Protein AF-A0A2A2ZA94-F1 (afdb_monomer)

Organism: Mycobacterium avium (NCBI:txid1764)

Foldseek 3Di:
DQLVVCLVVVVLVRSCVCCLVVLVLVSLLVSLVSCPLDDDDPLVQLVDLDFSSNLSSLSSCLSCLVNPDLVCLVVLLVSLVVQLVCPVVVVGPFDDPPGRTNNQSSLSSCLSCLLVDDPVSLVVVLVVCVVVLDDDQPDEDSSLVSLLSNLLNQLVRDDDPSVLSSVVSNLSSLLRCNDDNPPSSLVSCLVPCVSCVVSLVVSVVVVSPVSVVSVCVNPVVPQDPVNVVVVVVVVVDDD

Nearest PDB structures (foldseek):
  7zbw-assembly1_D  TM=4.411E-01  e=6.987E-01  Homo sapiens
  6xu2-assembly1_A  TM=4.346E-01  e=1.577E+00  Homo sapiens
  8cmk-assembly1_A  TM=4.228E-01  e=2.370E+00  Homo sapiens
  2x19-assembly1_B  TM=3.495E-01  e=1.441E+00  Homo sapiens
  6wge-assembly1_E  TM=3.317E-01  e=3.109E+00  Homo sapiens

Structure (mmC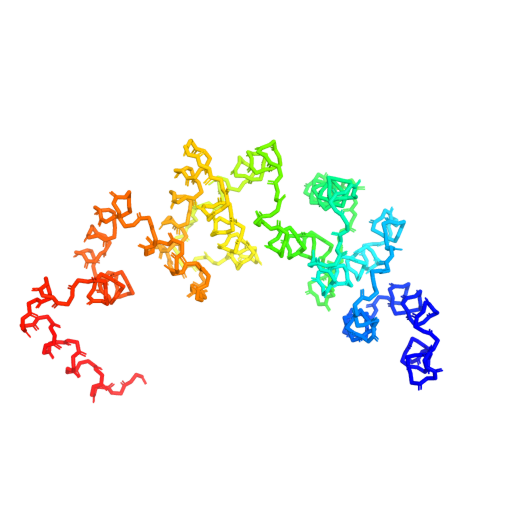IF, N/CA/C/O backbone):
data_AF-A0A2A2ZA94-F1
#
_entry.id   AF-A0A2A2ZA94-F1
#
loop_
_atom_site.group_PDB
_atom_site.id
_atom_site.type_symbol
_atom_site.label_atom_id
_atom_site.label_alt_id
_atom_site.label_comp_id
_atom_site.label_asym_id
_atom_site.label_entity_id
_atom_site.label_seq_id
_atom_site.pdbx_PDB_ins_code
_atom_site.Cartn_x
_atom_site.Cartn_y
_atom_site.Cartn_z
_atom_site.occupancy
_atom_site.B_iso_or_equiv
_atom_site.auth_seq_id
_atom_site.auth_comp_id
_atom_site.auth_asym_id
_atom_site.auth_atom_id
_atom_site.pdbx_PDB_model_num
ATOM 1 N N . MET A 1 1 ? -0.570 -2.181 -27.610 1.00 72.62 1 MET A N 1
ATOM 2 C CA . MET A 1 1 ? -0.198 -3.040 -28.768 1.00 72.62 1 MET A CA 1
ATOM 3 C C . MET A 1 1 ? 1.264 -3.477 -28.778 1.00 72.62 1 MET A C 1
ATOM 5 O O . MET A 1 1 ? 1.483 -4.671 -28.879 1.00 72.62 1 MET A O 1
ATOM 9 N N . LEU A 1 2 ? 2.276 -2.597 -28.706 1.00 88.12 2 LEU A N 1
ATOM 10 C CA . LEU A 1 2 ? 3.671 -3.073 -28.809 1.00 88.12 2 LEU A CA 1
ATOM 11 C C . LEU A 1 2 ? 4.166 -3.777 -27.529 1.00 88.12 2 LEU A C 1
ATOM 13 O O . LEU A 1 2 ? 4.798 -4.822 -27.629 1.00 88.12 2 LEU A O 1
ATOM 17 N N . GLY A 1 3 ? 3.805 -3.264 -26.345 1.00 88.56 3 GLY A N 1
ATOM 18 C CA . GLY A 1 3 ? 4.095 -3.928 -25.064 1.00 88.56 3 GLY A CA 1
ATOM 19 C C . GLY A 1 3 ? 3.499 -5.337 -24.984 1.00 88.56 3 GLY A C 1
ATOM 20 O O . GLY A 1 3 ? 4.212 -6.293 -24.704 1.00 88.56 3 GLY A O 1
ATOM 21 N N . GLU A 1 4 ? 2.225 -5.479 -25.354 1.00 93.56 4 GLU A N 1
ATOM 22 C CA . GLU A 1 4 ? 1.537 -6.774 -25.421 1.00 93.56 4 GLU A CA 1
ATOM 23 C C . GLU A 1 4 ? 2.224 -7.769 -26.367 1.00 93.56 4 GLU A C 1
ATOM 25 O O . GLU A 1 4 ? 2.424 -8.925 -26.000 1.00 93.56 4 GLU A O 1
ATOM 30 N N . MET A 1 5 ? 2.632 -7.329 -27.563 1.00 94.62 5 MET A N 1
ATOM 31 C CA . MET A 1 5 ? 3.345 -8.195 -28.509 1.00 94.62 5 MET A CA 1
ATOM 32 C C . MET A 1 5 ? 4.654 -8.709 -27.912 1.00 94.62 5 MET A C 1
ATOM 34 O O . MET A 1 5 ? 4.909 -9.909 -27.974 1.00 94.62 5 MET A O 1
ATOM 38 N N . TYR A 1 6 ? 5.440 -7.834 -27.277 1.00 95.81 6 TYR A N 1
ATOM 39 C CA . TYR A 1 6 ? 6.672 -8.247 -26.608 1.00 95.81 6 TYR A CA 1
ATOM 40 C C . TYR A 1 6 ? 6.417 -9.176 -25.420 1.00 95.81 6 TYR A C 1
ATOM 42 O O . TYR A 1 6 ? 7.188 -10.109 -25.218 1.00 95.81 6 TYR A O 1
ATOM 50 N N . ARG A 1 7 ? 5.318 -8.996 -24.674 1.00 95.56 7 ARG A N 1
ATOM 51 C CA . ARG A 1 7 ? 4.935 -9.928 -23.604 1.00 95.56 7 ARG A CA 1
ATOM 52 C C . ARG A 1 7 ? 4.595 -11.311 -24.160 1.00 95.56 7 ARG A C 1
ATOM 54 O O . ARG A 1 7 ? 5.011 -12.312 -23.593 1.00 95.56 7 ARG A O 1
ATOM 61 N N . ILE A 1 8 ? 3.856 -11.382 -25.271 1.00 94.81 8 ILE A N 1
ATOM 62 C CA . ILE A 1 8 ? 3.485 -12.654 -25.919 1.00 94.81 8 ILE A CA 1
ATOM 63 C C . ILE A 1 8 ? 4.718 -13.377 -26.481 1.00 94.81 8 ILE A C 1
ATOM 65 O O . ILE A 1 8 ? 4.749 -14.606 -26.490 1.00 94.81 8 ILE A O 1
ATOM 69 N N . THR A 1 9 ? 5.734 -12.637 -26.932 1.00 94.94 9 THR A N 1
ATOM 70 C CA . THR A 1 9 ? 7.005 -13.206 -27.409 1.00 94.94 9 THR A CA 1
ATOM 71 C C . THR A 1 9 ? 8.057 -13.384 -26.310 1.00 94.94 9 THR A C 1
ATOM 73 O O . THR A 1 9 ? 9.201 -13.670 -26.644 1.00 94.94 9 THR A O 1
ATOM 76 N N . ASP A 1 10 ? 7.689 -13.214 -25.035 1.00 93.06 10 ASP A N 1
ATOM 77 C CA . ASP A 1 10 ? 8.557 -13.366 -23.853 1.00 93.06 10 ASP A CA 1
ATOM 78 C C . ASP A 1 10 ? 9.753 -12.387 -23.777 1.00 93.06 10 ASP A C 1
ATOM 80 O O . ASP A 1 10 ? 10.728 -12.588 -23.060 1.00 93.06 10 ASP A O 1
ATOM 84 N N . GLU A 1 11 ? 9.662 -11.257 -24.478 1.00 96.56 11 GLU A N 1
ATOM 85 C CA . GLU A 1 11 ? 10.635 -10.158 -24.426 1.00 96.56 11 GLU A CA 1
ATOM 86 C C . GLU A 1 11 ? 10.231 -9.153 -23.333 1.00 96.56 11 GLU A C 1
ATOM 88 O O . GLU A 1 11 ? 9.949 -7.977 -23.588 1.00 96.56 11 GLU A O 1
ATOM 93 N N . LEU A 1 12 ? 10.147 -9.634 -22.089 1.00 97.12 12 LEU A N 1
ATOM 94 C CA . LEU A 1 12 ? 9.529 -8.911 -20.970 1.00 97.12 12 LEU A CA 1
ATOM 95 C C . LEU A 1 12 ? 10.145 -7.530 -20.662 1.00 97.12 12 LEU A C 1
ATOM 97 O O . LEU A 1 12 ? 9.379 -6.597 -20.412 1.00 97.12 12 LEU A O 1
ATOM 101 N N . PRO A 1 13 ? 11.478 -7.313 -20.729 1.00 97.12 13 PRO A N 1
ATOM 102 C CA . PRO A 1 13 ? 12.049 -5.976 -20.539 1.00 97.12 13 PRO A CA 1
ATOM 103 C C . PRO A 1 13 ? 11.587 -4.963 -21.595 1.00 97.12 13 PRO A C 1
ATOM 105 O O . PRO A 1 13 ? 11.317 -3.805 -21.274 1.00 97.12 13 PRO A O 1
ATOM 108 N N . LEU A 1 14 ? 11.449 -5.390 -22.856 1.00 96.81 14 LEU A N 1
ATOM 109 C CA . LEU A 1 14 ? 10.894 -4.537 -23.909 1.00 96.81 14 LEU A CA 1
ATOM 110 C C . LEU A 1 14 ? 9.395 -4.329 -23.699 1.00 96.81 14 LEU A C 1
ATOM 112 O O . LEU A 1 14 ? 8.905 -3.211 -23.870 1.00 96.81 14 LEU A O 1
ATOM 116 N N . ALA A 1 15 ? 8.676 -5.371 -23.279 1.00 97.56 15 ALA A N 1
ATOM 117 C CA . ALA A 1 15 ? 7.265 -5.266 -22.940 1.00 97.56 15 ALA A CA 1
ATOM 118 C C . ALA A 1 15 ? 7.028 -4.200 -21.861 1.00 97.56 15 ALA A C 1
ATOM 120 O O . ALA A 1 15 ? 6.178 -3.334 -22.057 1.00 97.56 15 ALA A O 1
ATOM 121 N N . ALA A 1 16 ? 7.833 -4.210 -20.790 1.00 97.50 16 ALA A N 1
ATOM 122 C CA . ALA A 1 16 ? 7.773 -3.243 -19.696 1.00 97.50 16 ALA A CA 1
ATOM 123 C C . ALA A 1 16 ? 8.099 -1.827 -20.179 1.00 97.50 16 ALA A C 1
ATOM 125 O O . ALA A 1 16 ? 7.356 -0.888 -19.902 1.00 97.50 16 ALA A O 1
ATOM 126 N N . TYR A 1 17 ? 9.171 -1.670 -20.961 1.00 97.12 17 TYR A N 1
ATOM 127 C CA . TYR A 1 17 ? 9.551 -0.376 -21.526 1.00 97.12 17 TYR A CA 1
ATOM 128 C C . TYR A 1 17 ? 8.410 0.257 -22.339 1.00 97.12 17 TYR A C 1
ATOM 130 O O . TYR A 1 17 ? 8.075 1.427 -22.141 1.00 97.12 17 TYR A O 1
ATOM 138 N N . TYR A 1 18 ? 7.782 -0.514 -23.232 1.00 97.00 18 TYR A N 1
ATOM 139 C CA . TYR A 1 18 ? 6.734 0.006 -24.110 1.00 97.00 18 TYR A CA 1
ATOM 140 C C . TYR A 1 18 ? 5.370 0.157 -23.430 1.00 97.00 18 TYR A C 1
ATOM 142 O O . TYR A 1 18 ? 4.641 1.080 -23.793 1.00 97.00 18 TYR A O 1
ATOM 150 N N . SER A 1 19 ? 5.006 -0.700 -22.470 1.00 96.44 19 SER A N 1
ATOM 151 C CA . SER A 1 19 ? 3.755 -0.537 -21.715 1.00 96.44 19 SER A CA 1
ATOM 152 C C . SER A 1 19 ? 3.825 0.677 -20.786 1.00 96.44 19 SER A C 1
ATOM 154 O O . SER A 1 19 ? 2.950 1.541 -20.847 1.00 96.44 19 SER A O 1
ATOM 156 N N . ILE A 1 20 ? 4.918 0.824 -20.030 1.00 96.81 20 ILE A N 1
ATOM 157 C CA . ILE A 1 20 ? 5.138 1.966 -19.131 1.00 96.81 20 ILE A CA 1
ATOM 158 C C . ILE A 1 20 ? 5.278 3.268 -19.928 1.00 96.81 20 ILE A C 1
ATOM 160 O O . ILE A 1 20 ? 4.588 4.248 -19.647 1.00 96.81 20 ILE A O 1
ATOM 164 N N . GLY A 1 21 ? 6.133 3.288 -20.956 1.00 94.50 21 GLY A N 1
ATOM 165 C CA . GLY A 1 21 ? 6.335 4.475 -21.790 1.00 94.50 21 GLY A CA 1
ATOM 166 C C . GLY A 1 21 ? 5.072 4.898 -22.549 1.00 94.50 21 GLY A C 1
ATOM 167 O O . GLY A 1 21 ? 4.838 6.092 -22.749 1.00 94.50 21 GLY A O 1
ATOM 168 N N . GLY A 1 22 ? 4.241 3.926 -22.934 1.00 91.81 22 GLY A N 1
ATOM 169 C CA . GLY A 1 22 ? 2.962 4.144 -23.606 1.00 91.81 22 GLY A CA 1
ATOM 170 C C . GLY A 1 22 ? 1.816 4.579 -22.689 1.00 91.81 22 GLY A C 1
ATOM 171 O O . GLY A 1 22 ? 0.773 4.970 -23.206 1.00 91.81 22 GLY A O 1
ATOM 172 N N . GLY A 1 23 ? 1.988 4.535 -21.363 1.00 91.38 23 GLY A N 1
ATOM 173 C CA . GLY A 1 23 ? 0.914 4.841 -20.414 1.00 91.38 23 GLY A CA 1
ATOM 174 C C . GLY A 1 23 ? -0.153 3.742 -20.295 1.00 91.38 23 GLY A C 1
ATOM 175 O O . GLY A 1 23 ? -1.267 4.018 -19.852 1.00 91.38 23 GLY A O 1
ATOM 176 N N . ASP A 1 24 ? 0.162 2.515 -20.719 1.00 93.69 24 ASP A N 1
ATOM 177 C CA . ASP A 1 24 ? -0.742 1.362 -20.698 1.00 93.69 24 ASP A CA 1
ATOM 178 C C . ASP A 1 24 ? -0.589 0.608 -19.369 1.00 93.69 24 ASP A C 1
ATOM 180 O O . ASP A 1 24 ? 0.144 -0.379 -19.274 1.00 93.69 24 ASP A O 1
ATOM 184 N N . TYR A 1 25 ? -1.222 1.128 -18.311 1.00 92.94 25 TYR A N 1
ATOM 185 C CA . TYR A 1 25 ? -1.053 0.604 -16.949 1.00 92.94 25 TYR A CA 1
ATOM 186 C C . TYR A 1 25 ? -1.580 -0.828 -16.789 1.00 92.94 25 TYR A C 1
ATOM 188 O O . TYR A 1 25 ? -0.990 -1.619 -16.057 1.00 92.94 25 TYR A O 1
ATOM 196 N N . GLU A 1 26 ? -2.659 -1.188 -17.492 1.00 94.75 26 GLU A N 1
ATOM 197 C CA . GLU A 1 26 ? -3.212 -2.543 -17.445 1.00 94.75 26 GLU A CA 1
ATOM 198 C C . GLU A 1 26 ? -2.227 -3.553 -18.029 1.00 94.75 26 GLU A C 1
ATOM 200 O O . GLU A 1 26 ? -2.013 -4.625 -17.457 1.00 94.75 26 GLU A O 1
ATOM 205 N N . GLU A 1 27 ? -1.600 -3.215 -19.158 1.00 96.00 27 GLU A N 1
ATOM 206 C CA . GLU A 1 27 ? -0.556 -4.057 -19.728 1.00 96.00 27 GLU A CA 1
ATOM 207 C C . GLU A 1 27 ? 0.718 -4.027 -18.878 1.00 96.00 27 GLU A C 1
ATOM 209 O O . GLU A 1 27 ? 1.344 -5.068 -18.702 1.00 96.00 27 GLU A O 1
ATOM 214 N N . ALA A 1 28 ? 1.085 -2.886 -18.286 1.00 96.88 28 ALA A N 1
ATOM 215 C CA . ALA A 1 28 ? 2.230 -2.794 -17.380 1.00 96.88 28 ALA A CA 1
ATOM 216 C C . ALA A 1 28 ? 2.090 -3.751 -16.184 1.00 96.88 28 ALA A C 1
ATOM 218 O O . ALA A 1 28 ? 3.027 -4.499 -15.909 1.00 96.88 28 ALA A O 1
ATOM 219 N N . ARG A 1 29 ? 0.910 -3.817 -15.548 1.00 97.38 29 ARG A N 1
ATOM 220 C CA . ARG A 1 29 ? 0.620 -4.781 -14.471 1.00 97.38 29 ARG A CA 1
ATOM 221 C C . ARG A 1 29 ? 0.748 -6.234 -14.950 1.00 97.38 29 ARG A C 1
ATOM 223 O O . ARG A 1 29 ? 1.408 -7.048 -14.312 1.00 97.38 29 ARG A O 1
ATOM 230 N N . LYS A 1 30 ? 0.195 -6.571 -16.124 1.00 97.62 30 LYS A N 1
ATOM 231 C CA . LYS A 1 30 ? 0.321 -7.928 -16.700 1.00 97.62 30 LYS A CA 1
ATOM 232 C C . LYS A 1 30 ? 1.771 -8.305 -16.996 1.00 97.62 30 LYS A C 1
ATOM 234 O O . LYS A 1 30 ? 2.151 -9.456 -16.794 1.00 97.62 30 LYS A O 1
ATOM 239 N N . VAL A 1 31 ? 2.571 -7.363 -17.497 1.00 97.75 31 VAL A N 1
ATOM 240 C CA . VAL A 1 31 ? 4.002 -7.586 -17.736 1.00 97.75 31 VAL A CA 1
ATOM 241 C C . VAL A 1 31 ? 4.735 -7.787 -16.412 1.00 97.75 31 VAL A C 1
ATOM 243 O O . VAL A 1 31 ? 5.529 -8.715 -16.319 1.00 97.75 31 VAL A O 1
ATOM 246 N N . ALA A 1 32 ? 4.448 -6.975 -15.391 1.00 97.69 32 ALA A N 1
ATOM 247 C CA . ALA A 1 32 ? 5.050 -7.098 -14.066 1.00 97.69 32 ALA A CA 1
ATOM 248 C C . ALA A 1 32 ? 4.849 -8.497 -13.466 1.00 97.69 32 ALA A C 1
ATOM 250 O O . ALA A 1 32 ? 5.817 -9.110 -13.021 1.00 97.69 32 ALA A O 1
ATOM 251 N N . VAL A 1 33 ? 3.626 -9.033 -13.557 1.00 97.62 33 VAL A N 1
ATOM 252 C CA . VAL A 1 33 ? 3.296 -10.409 -13.146 1.00 97.62 33 VAL A CA 1
ATOM 253 C C . VAL A 1 33 ? 4.014 -11.452 -14.012 1.00 97.62 33 VAL A C 1
ATOM 255 O O . VAL A 1 33 ? 4.455 -12.483 -13.507 1.00 97.62 33 VAL A O 1
ATOM 258 N N . ALA A 1 34 ? 4.159 -11.207 -15.319 1.00 97.44 34 ALA A N 1
ATOM 259 C CA . ALA A 1 34 ? 4.803 -12.146 -16.241 1.00 97.44 34 ALA A CA 1
ATOM 260 C C . ALA A 1 34 ? 6.299 -12.367 -15.952 1.00 97.44 34 ALA A C 1
ATOM 262 O O . ALA A 1 34 ? 6.829 -13.412 -16.317 1.00 97.44 34 ALA A O 1
ATOM 263 N N . PHE A 1 35 ? 6.966 -11.436 -15.262 1.00 97.12 35 PHE A N 1
ATOM 264 C CA . PHE A 1 35 ? 8.341 -11.634 -14.790 1.00 97.12 35 PHE A CA 1
ATOM 265 C C . PHE A 1 35 ? 8.478 -12.733 -13.719 1.00 97.12 35 PHE A C 1
ATOM 267 O O . PHE A 1 35 ? 9.597 -13.181 -13.459 1.00 97.12 35 PHE A O 1
ATOM 274 N N . GLY A 1 36 ? 7.377 -13.191 -13.110 1.00 95.44 36 GLY A N 1
ATOM 275 C CA . GLY A 1 36 ? 7.409 -14.197 -12.049 1.00 95.44 36 GLY A CA 1
ATOM 276 C C . GLY A 1 36 ? 8.244 -13.713 -10.864 1.00 95.44 36 GLY A C 1
ATOM 277 O O . GLY A 1 36 ? 8.068 -12.590 -10.415 1.00 95.44 36 GLY A O 1
ATOM 278 N N . ASP A 1 37 ? 9.197 -14.526 -10.404 1.00 95.81 37 ASP A N 1
ATOM 279 C CA . ASP A 1 37 ? 10.050 -14.218 -9.243 1.00 95.81 37 ASP A CA 1
ATOM 280 C C . ASP A 1 37 ? 11.225 -13.263 -9.559 1.00 95.81 37 ASP A C 1
ATOM 282 O O . ASP A 1 37 ? 12.128 -13.071 -8.739 1.00 95.81 37 ASP A O 1
ATOM 286 N N . VAL A 1 38 ? 11.272 -12.692 -10.767 1.00 96.50 38 VAL A N 1
ATOM 287 C CA . VAL A 1 38 ? 12.356 -11.803 -11.201 1.00 96.50 38 VAL A CA 1
ATOM 288 C C . VAL A 1 38 ? 11.952 -10.345 -11.009 1.00 96.50 38 VAL A C 1
ATOM 290 O O . VAL A 1 38 ? 11.138 -9.798 -11.749 1.00 96.50 38 VAL A O 1
ATOM 293 N N . TYR A 1 39 ? 12.600 -9.676 -10.059 1.00 97.38 39 TYR A N 1
ATOM 294 C CA . TYR A 1 39 ? 12.460 -8.231 -9.900 1.00 97.38 39 TYR A CA 1
ATOM 295 C C . TYR A 1 39 ? 13.010 -7.473 -11.119 1.00 97.38 39 TYR A C 1
ATOM 297 O O . TYR A 1 39 ? 14.163 -7.669 -11.523 1.00 97.38 39 TYR A O 1
ATOM 305 N N . HIS A 1 40 ? 12.206 -6.561 -11.665 1.00 97.88 40 HIS A N 1
ATOM 306 C CA . HIS A 1 40 ? 12.589 -5.660 -12.743 1.00 97.88 40 HIS A CA 1
ATOM 307 C C . HIS A 1 40 ? 12.573 -4.202 -12.267 1.00 97.88 40 HIS A C 1
ATOM 309 O O . HIS A 1 40 ? 11.552 -3.660 -11.851 1.00 97.88 40 HIS A O 1
ATOM 315 N N . ASP A 1 41 ? 13.732 -3.549 -12.339 1.00 97.81 41 ASP A N 1
ATOM 316 C CA . ASP A 1 41 ? 13.924 -2.195 -11.827 1.00 97.81 41 ASP A CA 1
ATOM 317 C C . ASP A 1 41 ? 13.364 -1.127 -12.778 1.00 97.81 41 ASP A C 1
ATOM 319 O O . ASP A 1 41 ? 13.902 -0.899 -13.862 1.00 97.81 41 ASP A O 1
ATOM 323 N N . VAL A 1 42 ? 12.319 -0.424 -12.333 1.00 98.00 42 VAL A N 1
ATOM 324 C CA . VAL A 1 42 ? 11.665 0.664 -13.082 1.00 98.00 42 VAL A CA 1
ATOM 325 C C . VAL A 1 42 ? 11.841 2.044 -12.430 1.00 98.00 42 VAL A C 1
ATOM 327 O O . VAL A 1 42 ? 11.131 2.989 -12.782 1.00 98.00 42 VAL A O 1
ATOM 330 N N . LYS A 1 43 ? 12.804 2.206 -11.506 1.00 98.19 43 LYS A N 1
ATOM 331 C CA . LYS A 1 43 ? 13.026 3.471 -10.769 1.00 98.19 43 LYS A CA 1
ATOM 332 C C . LYS A 1 43 ? 13.251 4.681 -11.677 1.00 98.19 43 LYS A C 1
ATOM 334 O O . LYS A 1 43 ? 12.777 5.772 -11.372 1.00 98.19 43 LYS A O 1
ATOM 339 N N . GLU A 1 44 ? 13.948 4.513 -12.799 1.00 97.75 44 GLU A N 1
ATOM 340 C CA . GLU A 1 44 ? 14.161 5.616 -13.748 1.00 97.75 44 GLU A CA 1
ATOM 341 C C . GLU A 1 44 ? 12.853 6.070 -14.415 1.00 97.75 44 GLU A C 1
ATOM 343 O O . GLU A 1 44 ? 12.657 7.261 -14.651 1.00 97.75 44 GLU A O 1
ATOM 348 N N . SER A 1 45 ? 11.909 5.154 -14.637 1.00 97.56 45 SER A N 1
ATOM 349 C CA . SER A 1 45 ? 10.585 5.477 -15.178 1.00 97.56 45 SER A CA 1
ATOM 350 C C . SER A 1 45 ? 9.708 6.218 -14.162 1.00 97.56 45 SER A C 1
ATOM 352 O O . SER A 1 45 ? 8.963 7.119 -14.550 1.00 97.56 45 SER A O 1
ATOM 354 N N . MET A 1 46 ? 9.842 5.918 -12.862 1.00 97.88 46 MET A N 1
ATOM 355 C CA . MET A 1 46 ? 9.153 6.648 -11.779 1.00 97.88 46 MET A CA 1
ATOM 356 C C . MET A 1 46 ? 9.549 8.136 -11.744 1.00 97.88 46 MET A C 1
ATOM 358 O O . MET A 1 46 ? 8.719 9.005 -11.473 1.00 97.88 46 MET A O 1
ATOM 362 N N . LYS A 1 47 ? 10.807 8.441 -12.089 1.00 96.62 47 LYS A N 1
ATOM 363 C CA . LYS A 1 47 ? 11.358 9.807 -12.165 1.00 96.62 47 LYS A CA 1
ATOM 364 C C . LYS A 1 47 ? 10.978 10.568 -13.436 1.00 96.62 47 LYS A C 1
ATOM 366 O O . LYS A 1 47 ? 11.314 11.746 -13.550 1.00 96.62 47 LYS A O 1
ATOM 371 N N . SER A 1 48 ? 10.348 9.912 -14.415 1.00 95.00 48 SER A N 1
ATOM 372 C CA . SER A 1 48 ? 9.946 10.554 -15.674 1.00 95.00 48 SER A CA 1
ATOM 373 C C . SER A 1 48 ? 9.175 11.840 -15.381 1.00 95.00 48 SER A C 1
ATOM 375 O O . SER A 1 48 ? 8.394 11.824 -14.452 1.00 95.00 48 SER A O 1
ATOM 377 N N . PRO A 1 49 ? 9.300 12.940 -16.136 1.00 92.56 49 PRO A N 1
ATOM 378 C CA . PRO A 1 49 ? 8.450 14.117 -15.925 1.00 92.56 49 PRO A CA 1
ATOM 379 C C . PRO A 1 49 ? 6.996 13.884 -16.378 1.00 92.56 49 PRO A C 1
ATOM 381 O O . PRO A 1 49 ? 6.086 14.607 -15.978 1.00 92.56 49 PRO A O 1
ATOM 384 N N . LEU A 1 50 ? 6.754 12.866 -17.207 1.00 92.88 50 LEU A N 1
ATOM 385 C CA . LEU A 1 50 ? 5.446 12.560 -17.786 1.00 92.88 50 LEU A CA 1
ATOM 386 C C . LEU A 1 50 ? 4.617 11.757 -16.781 1.00 92.88 50 LEU A C 1
ATOM 388 O O . LEU A 1 50 ? 4.995 10.638 -16.435 1.00 92.88 50 LEU A O 1
ATOM 392 N N . SER A 1 51 ? 3.525 12.323 -16.259 1.00 93.25 51 SER A N 1
ATOM 393 C CA . SER A 1 51 ? 2.716 11.718 -15.182 1.00 93.25 51 SER A CA 1
ATOM 394 C C . SER A 1 51 ? 2.256 10.300 -15.484 1.00 93.25 51 SER A C 1
ATOM 396 O O . SER A 1 51 ? 2.416 9.432 -14.636 1.00 93.25 51 SER A O 1
ATOM 398 N N . TRP A 1 52 ? 1.782 10.030 -16.701 1.00 93.06 52 TRP A N 1
ATOM 399 C CA . TRP A 1 52 ? 1.338 8.688 -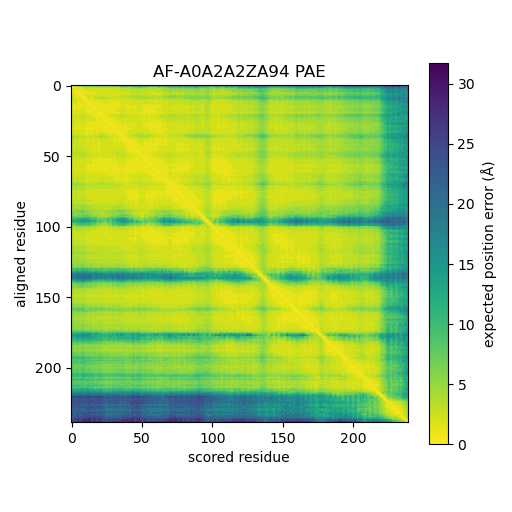17.091 1.00 93.06 52 TRP A CA 1
ATOM 400 C C . TRP A 1 52 ? 2.467 7.652 -17.065 1.00 93.06 52 TRP A C 1
ATOM 402 O O . TRP A 1 52 ? 2.218 6.503 -16.711 1.00 93.06 52 TRP A O 1
ATOM 412 N N . VAL A 1 53 ? 3.704 8.049 -17.393 1.00 95.81 53 VAL A N 1
ATOM 413 C CA . VAL A 1 53 ? 4.867 7.149 -17.356 1.00 95.81 53 VAL A CA 1
ATOM 414 C C . VAL A 1 53 ? 5.204 6.786 -15.915 1.00 95.81 53 VAL A C 1
ATOM 416 O O . VAL A 1 53 ? 5.381 5.608 -15.620 1.00 95.81 53 VAL A O 1
ATOM 419 N N . ALA A 1 54 ? 5.256 7.763 -15.002 1.00 97.06 54 ALA A N 1
ATOM 420 C CA . ALA A 1 54 ? 5.517 7.437 -13.599 1.00 97.06 54 ALA A CA 1
ATOM 421 C C . ALA A 1 54 ? 4.354 6.692 -12.954 1.00 97.06 54 ALA A C 1
ATOM 423 O O . ALA A 1 54 ? 4.608 5.747 -12.220 1.00 97.06 54 ALA A O 1
ATOM 424 N N . ALA A 1 55 ? 3.106 7.063 -13.259 1.00 96.62 55 ALA A N 1
ATOM 425 C CA . ALA A 1 55 ? 1.938 6.332 -12.787 1.00 96.62 55 ALA A CA 1
ATOM 426 C C . ALA A 1 55 ? 2.046 4.855 -13.193 1.00 96.62 55 ALA A C 1
ATOM 428 O O . ALA A 1 55 ? 2.088 3.997 -12.324 1.00 96.62 55 ALA A O 1
ATOM 429 N N . CYS A 1 56 ? 2.261 4.553 -14.479 1.00 96.75 56 CYS A N 1
ATOM 430 C CA . CYS A 1 56 ? 2.443 3.171 -14.939 1.00 96.75 56 CYS A CA 1
ATOM 431 C C . CYS A 1 56 ? 3.666 2.474 -14.328 1.00 96.75 56 CYS A C 1
ATOM 433 O O . CYS A 1 56 ? 3.633 1.266 -14.120 1.00 96.75 56 CYS A O 1
ATOM 435 N N . ALA A 1 57 ? 4.745 3.205 -14.035 1.00 98.19 57 ALA A N 1
ATOM 436 C CA . ALA A 1 57 ? 5.904 2.643 -13.347 1.00 98.19 57 ALA A CA 1
ATOM 437 C C . ALA A 1 57 ? 5.590 2.274 -11.886 1.00 98.19 57 ALA A C 1
ATOM 439 O O . ALA A 1 57 ? 6.050 1.236 -11.415 1.00 98.19 57 ALA A O 1
ATOM 440 N N . PHE A 1 58 ? 4.796 3.082 -11.178 1.00 98.38 58 PHE A N 1
ATOM 441 C CA . PHE A 1 58 ? 4.317 2.749 -9.836 1.00 98.38 58 PHE A CA 1
ATOM 442 C C . PHE A 1 58 ? 3.351 1.563 -9.861 1.00 98.38 58 PHE A C 1
ATOM 444 O O . PHE A 1 58 ? 3.480 0.668 -9.033 1.00 98.38 58 PHE A O 1
ATOM 451 N N . GLU A 1 59 ? 2.457 1.500 -10.848 1.00 97.62 59 GLU A N 1
ATOM 452 C CA . GLU A 1 59 ? 1.566 0.354 -11.072 1.00 97.62 59 GLU A CA 1
ATOM 453 C C . GLU A 1 59 ? 2.347 -0.940 -11.312 1.00 97.62 59 GLU A C 1
ATOM 455 O O . GLU A 1 59 ? 2.108 -1.955 -10.663 1.00 97.62 59 GLU A O 1
ATOM 460 N N . PHE A 1 60 ? 3.347 -0.884 -12.194 1.00 98.44 60 PHE A N 1
ATOM 461 C CA . PHE A 1 60 ? 4.250 -2.001 -12.452 1.00 98.44 60 PHE A CA 1
ATOM 462 C C . PHE A 1 60 ? 4.966 -2.449 -11.171 1.00 98.44 60 PHE A C 1
ATOM 464 O O . PHE A 1 60 ? 5.014 -3.636 -10.860 1.00 98.44 60 PHE A O 1
ATOM 471 N N . ALA A 1 61 ? 5.522 -1.501 -10.413 1.00 98.44 61 ALA A N 1
ATOM 472 C CA . ALA A 1 61 ? 6.250 -1.805 -9.187 1.00 98.44 61 ALA A CA 1
ATOM 473 C C . ALA A 1 61 ? 5.343 -2.326 -8.063 1.00 98.44 61 ALA A C 1
ATOM 475 O O . ALA A 1 61 ? 5.814 -3.084 -7.222 1.00 98.44 61 ALA A O 1
ATOM 476 N N . THR A 1 62 ? 4.061 -1.948 -8.052 1.00 98.31 62 THR A N 1
ATOM 477 C CA . THR A 1 62 ? 3.074 -2.425 -7.071 1.00 98.31 62 THR A CA 1
ATOM 478 C C . THR A 1 62 ? 2.861 -3.929 -7.210 1.00 98.31 62 THR A C 1
ATOM 480 O O . THR A 1 62 ? 2.878 -4.644 -6.211 1.00 98.31 62 THR A O 1
ATOM 483 N N . GLU A 1 63 ? 2.773 -4.430 -8.443 1.00 98.06 63 GLU A N 1
ATOM 484 C CA . GLU A 1 63 ? 2.679 -5.871 -8.727 1.00 98.06 63 GLU A CA 1
ATOM 485 C C . GLU A 1 63 ? 3.970 -6.641 -8.392 1.00 98.06 63 GLU A C 1
ATOM 487 O O . GLU A 1 63 ? 3.935 -7.857 -8.251 1.00 98.06 63 GLU A O 1
ATOM 492 N N . GLN A 1 64 ? 5.107 -5.950 -8.244 1.00 97.81 64 GLN A N 1
ATOM 493 C CA . GLN A 1 64 ? 6.389 -6.535 -7.820 1.00 97.81 64 GLN A CA 1
ATOM 494 C C . GLN A 1 64 ? 6.799 -6.116 -6.401 1.00 97.81 64 GLN A C 1
ATOM 496 O O . GLN A 1 64 ? 7.976 -6.206 -6.038 1.00 97.81 64 GLN A O 1
ATOM 501 N N . ALA A 1 65 ? 5.862 -5.614 -5.591 1.00 97.62 65 ALA A N 1
ATOM 502 C CA . ALA A 1 65 ? 6.183 -4.984 -4.313 1.00 97.62 65 ALA A CA 1
ATOM 503 C C . ALA A 1 65 ? 6.873 -5.934 -3.319 1.00 97.62 65 ALA A C 1
ATOM 505 O O . ALA A 1 65 ? 7.706 -5.509 -2.517 1.00 97.62 65 ALA A O 1
ATOM 506 N N . ASP A 1 66 ? 6.555 -7.224 -3.366 1.00 96.81 66 ASP A N 1
ATOM 507 C CA . ASP A 1 66 ? 7.190 -8.276 -2.573 1.00 96.81 66 ASP A CA 1
ATOM 508 C C . ASP A 1 66 ? 8.590 -8.656 -3.085 1.00 96.81 66 ASP A C 1
ATOM 510 O O . ASP A 1 66 ? 9.447 -9.033 -2.285 1.00 96.81 66 ASP A O 1
ATOM 514 N N . LEU A 1 67 ? 8.853 -8.476 -4.380 1.00 97.81 67 LEU A N 1
ATOM 515 C CA . LEU A 1 67 ? 10.134 -8.771 -5.030 1.00 97.81 67 LEU A CA 1
ATOM 516 C C . LEU A 1 67 ? 11.160 -7.633 -4.932 1.00 97.81 67 LEU A C 1
ATOM 518 O O . LEU A 1 67 ? 12.349 -7.867 -5.165 1.00 97.81 67 LEU A O 1
ATOM 522 N N . ILE A 1 68 ? 10.742 -6.408 -4.583 1.00 97.81 68 ILE A N 1
ATOM 523 C CA . ILE A 1 68 ? 11.666 -5.274 -4.399 1.00 97.81 68 ILE A CA 1
ATOM 524 C C . ILE A 1 68 ? 12.739 -5.658 -3.367 1.00 97.81 68 ILE A C 1
ATOM 526 O O . ILE A 1 68 ? 12.380 -5.997 -2.240 1.00 97.81 68 ILE A O 1
ATOM 530 N N . PRO A 1 69 ? 14.047 -5.581 -3.677 1.00 97.25 69 PRO A N 1
ATOM 531 C CA . PRO A 1 69 ? 15.099 -5.895 -2.711 1.00 97.25 69 PRO A CA 1
ATOM 532 C C . PRO A 1 69 ? 15.134 -4.894 -1.550 1.00 97.25 69 PRO A C 1
ATOM 534 O O . PRO A 1 69 ? 15.016 -3.691 -1.776 1.00 97.25 69 PRO A O 1
ATOM 537 N N . ASP A 1 70 ? 15.405 -5.357 -0.324 1.00 94.31 70 ASP A N 1
ATOM 538 C CA . ASP A 1 70 ? 15.458 -4.486 0.868 1.00 94.31 70 ASP A CA 1
ATOM 539 C C . ASP A 1 70 ? 16.436 -3.310 0.702 1.00 94.31 70 ASP A C 1
ATOM 541 O O . ASP A 1 70 ? 16.124 -2.183 1.068 1.00 94.31 70 ASP A O 1
ATOM 545 N N . GLY A 1 71 ? 17.588 -3.533 0.056 1.00 95.81 71 GLY A N 1
ATOM 546 C CA . GLY A 1 71 ? 18.572 -2.476 -0.219 1.00 95.81 71 GLY A CA 1
ATOM 547 C C . GLY A 1 71 ? 18.117 -1.408 -1.226 1.00 95.81 71 GLY A C 1
ATOM 548 O O . GLY A 1 71 ? 18.823 -0.423 -1.421 1.00 95.81 71 GLY A O 1
ATOM 549 N N . GLN A 1 72 ? 16.973 -1.601 -1.889 1.00 96.50 72 GLN A N 1
ATOM 550 C CA . GLN A 1 72 ? 16.358 -0.625 -2.794 1.00 96.50 72 GLN A CA 1
ATOM 551 C C . GLN A 1 72 ? 15.045 -0.053 -2.252 1.00 96.50 72 GLN A C 1
ATOM 553 O O . GLN A 1 72 ? 14.529 0.901 -2.834 1.00 96.50 72 GLN A O 1
ATOM 558 N N . LEU A 1 73 ? 14.511 -0.622 -1.169 1.00 96.62 73 LEU A N 1
ATOM 559 C CA . LEU A 1 73 ? 13.189 -0.298 -0.651 1.00 96.62 73 LEU A CA 1
ATOM 560 C C . LEU A 1 73 ? 13.059 1.189 -0.315 1.00 96.62 73 LEU A C 1
ATOM 562 O O . LEU A 1 73 ? 12.134 1.837 -0.797 1.00 96.62 73 LEU A O 1
ATOM 566 N N . ASP A 1 74 ? 14.023 1.734 0.430 1.00 97.12 74 ASP A N 1
ATOM 567 C CA . ASP A 1 74 ? 14.019 3.143 0.839 1.00 97.12 74 ASP A CA 1
ATOM 568 C C . ASP A 1 74 ? 13.956 4.081 -0.368 1.00 97.12 74 ASP A C 1
ATOM 570 O O . ASP A 1 74 ? 13.149 5.002 -0.399 1.00 97.12 74 ASP A O 1
ATOM 574 N N . VAL A 1 75 ? 14.735 3.787 -1.413 1.00 98.06 75 VAL A N 1
ATOM 575 C CA . VAL A 1 75 ? 14.763 4.595 -2.639 1.00 98.06 75 VAL A CA 1
ATOM 576 C C . VAL A 1 75 ? 13.418 4.547 -3.364 1.00 98.06 75 VAL A C 1
ATOM 578 O O . VAL A 1 75 ? 12.967 5.560 -3.889 1.00 98.06 75 VAL A O 1
ATOM 581 N N . VAL A 1 76 ? 12.773 3.380 -3.421 1.00 98.31 76 VAL A N 1
ATOM 582 C CA . VAL A 1 76 ? 11.459 3.240 -4.065 1.00 98.31 76 VAL A CA 1
ATOM 583 C C . VAL A 1 76 ? 10.384 3.999 -3.283 1.00 98.31 76 VAL A C 1
ATOM 585 O O . VAL A 1 76 ? 9.575 4.705 -3.885 1.00 98.31 76 VAL A O 1
ATOM 588 N N . VAL A 1 77 ? 10.397 3.899 -1.952 1.00 98.12 77 VAL A N 1
ATOM 589 C CA . VAL A 1 77 ? 9.459 4.621 -1.081 1.00 98.12 77 VAL A CA 1
ATOM 590 C C . VAL A 1 77 ? 9.673 6.131 -1.184 1.00 98.12 77 VAL A C 1
ATOM 592 O O . VAL A 1 77 ? 8.697 6.866 -1.325 1.00 98.12 77 VAL A O 1
ATOM 595 N N . ASP A 1 78 ? 10.924 6.596 -1.191 1.00 98.25 78 ASP A N 1
ATOM 596 C CA . ASP A 1 78 ? 11.257 8.012 -1.368 1.00 98.25 78 ASP A CA 1
ATOM 597 C C . ASP A 1 78 ? 10.744 8.544 -2.712 1.00 98.25 78 ASP A C 1
ATOM 599 O O . ASP A 1 78 ? 10.144 9.614 -2.758 1.00 98.25 78 ASP A O 1
ATOM 603 N N . LEU A 1 79 ? 10.899 7.780 -3.801 1.00 98.31 79 LEU A N 1
ATOM 604 C CA . LEU A 1 79 ? 10.367 8.158 -5.116 1.00 98.31 79 LEU A CA 1
ATOM 605 C C . LEU A 1 79 ? 8.837 8.272 -5.115 1.00 98.31 79 LEU A C 1
ATOM 607 O O . LEU A 1 79 ? 8.297 9.209 -5.706 1.00 98.31 79 LEU A O 1
ATOM 611 N N . ALA A 1 80 ? 8.139 7.348 -4.452 1.00 98.00 80 ALA A N 1
ATOM 612 C CA . ALA A 1 80 ? 6.686 7.403 -4.328 1.00 98.00 80 ALA A CA 1
ATOM 613 C C . ALA A 1 80 ? 6.238 8.612 -3.485 1.00 98.00 80 ALA A C 1
ATOM 615 O O . ALA A 1 80 ? 5.328 9.338 -3.882 1.00 98.00 80 ALA A O 1
ATOM 616 N N . LEU A 1 81 ? 6.912 8.883 -2.362 1.00 97.00 81 LEU A N 1
ATOM 617 C CA . LEU A 1 81 ? 6.646 10.051 -1.518 1.00 97.00 81 LEU A CA 1
ATOM 618 C C . LEU A 1 81 ? 6.904 11.370 -2.255 1.00 97.00 81 LEU A C 1
ATOM 620 O O . LEU A 1 81 ? 6.069 12.271 -2.191 1.00 97.00 81 LEU A O 1
ATOM 624 N N . SER A 1 82 ? 8.013 11.476 -2.992 1.00 96.38 82 SER A N 1
ATOM 625 C CA . SER A 1 82 ? 8.305 12.651 -3.819 1.00 96.38 82 SER A CA 1
ATOM 626 C C . SER A 1 82 ? 7.251 12.857 -4.902 1.00 96.38 82 SER A C 1
ATOM 628 O O . SER A 1 82 ? 6.802 13.978 -5.090 1.00 96.38 82 SER A O 1
ATOM 630 N N . ALA A 1 83 ? 6.784 11.796 -5.566 1.00 95.94 83 ALA A N 1
ATOM 631 C CA . ALA A 1 83 ? 5.717 11.920 -6.558 1.00 95.94 83 ALA A CA 1
ATOM 632 C C . ALA A 1 83 ? 4.400 12.427 -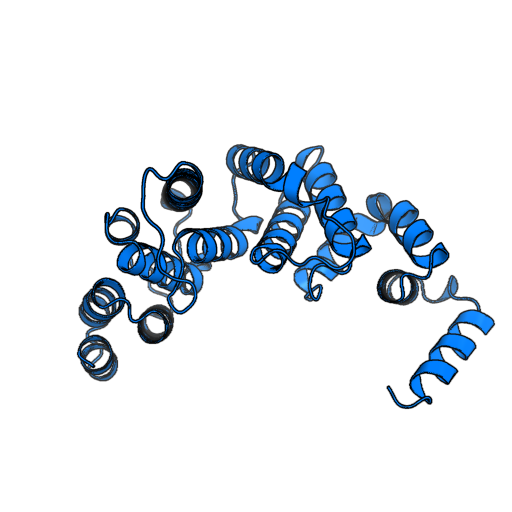5.946 1.00 95.94 83 ALA A C 1
ATOM 634 O O . ALA A 1 83 ? 3.696 13.231 -6.561 1.00 95.94 83 ALA A O 1
ATOM 635 N N . VAL A 1 84 ? 4.073 11.991 -4.726 1.00 95.00 84 VAL A N 1
ATOM 636 C CA . VAL A 1 84 ? 2.923 12.508 -3.978 1.00 95.00 84 VAL A CA 1
ATOM 637 C C . VAL A 1 84 ? 3.096 14.004 -3.687 1.00 95.00 84 VAL A C 1
ATOM 639 O O . VAL A 1 84 ? 2.190 14.784 -3.982 1.00 95.00 84 VAL A O 1
ATOM 642 N N . ASP A 1 85 ? 4.246 14.421 -3.154 1.00 94.25 85 ASP A N 1
ATOM 643 C CA . ASP A 1 85 ? 4.532 15.831 -2.848 1.00 94.25 85 ASP A CA 1
ATOM 644 C C . ASP A 1 85 ? 4.537 16.717 -4.106 1.00 94.25 85 ASP A C 1
ATOM 646 O O . ASP A 1 85 ? 3.922 17.786 -4.131 1.00 94.25 85 ASP A O 1
ATOM 650 N N . ASP A 1 86 ? 5.136 16.241 -5.197 1.00 93.50 86 ASP A N 1
ATOM 651 C CA . ASP A 1 86 ? 5.183 16.941 -6.480 1.00 93.50 86 ASP A CA 1
ATOM 652 C C . ASP A 1 86 ? 3.779 17.186 -7.054 1.00 93.50 86 ASP A C 1
ATOM 654 O O . ASP A 1 86 ? 3.508 18.255 -7.612 1.00 93.50 86 ASP A O 1
ATOM 658 N N . ALA A 1 87 ? 2.871 16.216 -6.906 1.00 92.06 87 ALA A N 1
ATOM 659 C CA . ALA A 1 87 ? 1.486 16.351 -7.345 1.00 92.06 87 ALA A CA 1
ATOM 660 C C . ALA A 1 87 ? 0.706 17.362 -6.487 1.00 92.06 87 ALA A C 1
ATOM 662 O O . ALA A 1 87 ? -0.055 18.169 -7.026 1.00 92.06 87 ALA A O 1
ATOM 663 N N . PHE A 1 88 ? 0.894 17.351 -5.162 1.00 89.31 88 PHE A N 1
ATOM 664 C CA . PHE A 1 88 ? 0.192 18.262 -4.248 1.00 89.31 88 PHE A CA 1
ATOM 665 C C . PHE A 1 88 ? 0.730 19.698 -4.291 1.00 89.31 88 PHE A C 1
ATOM 667 O O . PHE A 1 88 ? -0.052 20.644 -4.185 1.00 89.31 88 PHE A O 1
ATOM 674 N N . SER A 1 89 ? 2.039 19.875 -4.472 1.00 91.88 89 SER A N 1
ATOM 675 C CA . SER A 1 89 ? 2.678 21.188 -4.639 1.00 91.88 89 SER A CA 1
ATOM 676 C C . SER A 1 89 ? 2.470 21.782 -6.037 1.00 91.88 89 SER A C 1
ATOM 678 O O . SER A 1 89 ? 2.660 22.983 -6.238 1.00 91.88 89 SER A O 1
ATOM 680 N N . GLY A 1 90 ? 2.076 20.954 -7.010 1.00 89.62 90 GLY A N 1
ATOM 681 C CA . GLY A 1 90 ? 1.967 21.335 -8.415 1.00 89.62 90 GLY A CA 1
ATOM 682 C C . GLY A 1 90 ? 3.315 21.420 -9.136 1.00 89.62 90 GLY A C 1
ATOM 683 O O . GLY A 1 90 ? 3.356 21.908 -10.267 1.00 89.62 90 GLY A O 1
ATOM 684 N N . ALA A 1 91 ? 4.407 20.944 -8.523 1.00 91.56 91 ALA A N 1
ATOM 685 C CA . ALA A 1 91 ? 5.712 20.823 -9.174 1.00 91.56 91 ALA A CA 1
ATOM 686 C C . ALA A 1 91 ? 5.659 19.868 -10.377 1.00 91.56 91 ALA A C 1
ATOM 688 O O . ALA A 1 91 ? 6.374 20.063 -11.365 1.00 91.56 91 ALA A O 1
ATOM 689 N N . ARG A 1 92 ? 4.756 18.881 -10.329 1.00 90.00 92 ARG A N 1
ATOM 690 C CA . ARG A 1 92 ? 4.469 17.972 -11.434 1.00 90.00 92 ARG A CA 1
ATOM 691 C C . ARG A 1 92 ? 2.970 17.865 -11.679 1.00 90.00 92 ARG A C 1
ATOM 693 O O . ARG A 1 92 ? 2.194 17.566 -10.778 1.00 90.00 92 ARG A O 1
ATOM 700 N N . LEU A 1 93 ? 2.565 18.089 -12.928 1.00 88.44 93 LEU A N 1
ATOM 701 C CA . LEU A 1 93 ? 1.168 17.940 -13.333 1.00 88.44 93 LEU A CA 1
ATOM 702 C C . LEU A 1 93 ? 0.774 16.470 -13.303 1.00 88.44 93 LEU A C 1
ATOM 704 O O . LEU A 1 93 ? 1.431 15.655 -13.946 1.00 88.44 93 LEU A O 1
ATOM 708 N N . ASP A 1 94 ? -0.316 16.153 -12.612 1.00 88.06 94 ASP A N 1
ATOM 709 C CA . ASP A 1 94 ? -0.888 14.812 -12.645 1.00 88.06 94 ASP A CA 1
ATOM 710 C C . ASP A 1 94 ? -1.809 14.607 -13.863 1.00 88.06 94 ASP A C 1
ATOM 712 O O . ASP A 1 94 ? -2.279 15.551 -14.507 1.00 88.06 94 ASP A O 1
ATOM 716 N N . SER A 1 95 ? -2.050 13.344 -14.199 1.00 80.38 95 SER A N 1
ATOM 717 C CA . SER A 1 95 ? -2.949 12.902 -15.251 1.00 80.38 95 SER A CA 1
ATOM 718 C C . SER A 1 95 ? -4.419 13.264 -14.954 1.00 80.38 95 SER A C 1
ATOM 720 O O . SER A 1 95 ? -4.852 13.295 -13.793 1.00 80.38 95 SER A O 1
ATOM 722 N N . PRO A 1 96 ? -5.241 13.478 -16.000 1.00 76.62 96 PRO A N 1
ATOM 723 C CA . PRO A 1 96 ? -6.685 13.664 -15.859 1.00 76.62 96 PRO A CA 1
ATOM 724 C C . PRO A 1 96 ? -7.380 12.491 -15.148 1.00 76.62 96 PRO A C 1
ATOM 726 O O . PRO A 1 96 ? -6.857 11.386 -15.078 1.00 76.62 96 PRO A O 1
ATOM 729 N N . VAL A 1 97 ? -8.609 12.712 -14.668 1.00 67.75 97 VAL A N 1
ATOM 730 C CA . VAL A 1 97 ? -9.384 11.757 -13.839 1.00 67.75 97 VAL A CA 1
ATOM 731 C C . VAL A 1 97 ? -9.583 10.370 -14.476 1.00 67.75 97 VAL A C 1
ATOM 733 O O . VAL A 1 97 ? -9.702 9.394 -13.745 1.00 67.75 97 VAL A O 1
ATOM 736 N N . LEU A 1 98 ? -9.605 10.272 -15.809 1.00 70.00 98 LEU A N 1
ATOM 737 C CA . LEU A 1 98 ? -9.822 9.021 -16.556 1.00 70.00 98 LEU A CA 1
ATOM 738 C C . LEU A 1 98 ? -8.516 8.332 -16.987 1.00 70.00 98 LEU A C 1
ATOM 740 O O . LEU A 1 98 ? -8.512 7.498 -17.889 1.00 70.00 98 LEU A O 1
ATOM 744 N N . SER A 1 99 ? -7.396 8.719 -16.390 1.00 74.19 99 SER A N 1
ATOM 745 C CA . SER A 1 99 ? -6.075 8.149 -16.634 1.00 74.19 99 SER A CA 1
ATOM 746 C C . SER A 1 99 ? -5.427 7.804 -15.292 1.00 74.19 99 SER A C 1
ATOM 748 O O . SER A 1 99 ? -5.797 8.413 -14.282 1.00 74.19 99 SER A O 1
ATOM 750 N N . PRO A 1 100 ? -4.482 6.846 -15.251 1.00 82.31 100 PRO A N 1
ATOM 751 C CA . PRO A 1 100 ? -3.776 6.524 -14.018 1.00 82.31 100 PRO A CA 1
ATOM 752 C C . PRO A 1 100 ? -3.110 7.794 -13.482 1.00 82.31 100 PRO A C 1
ATOM 754 O O . PRO A 1 100 ? -2.373 8.487 -14.198 1.00 82.31 100 PRO A O 1
ATOM 757 N N . GLN A 1 101 ? -3.456 8.133 -12.242 1.00 91.19 101 GLN A N 1
ATOM 758 C CA . GLN A 1 101 ? -2.945 9.316 -11.567 1.00 91.19 101 GLN A CA 1
ATOM 759 C C . GLN A 1 101 ? -1.711 8.927 -10.785 1.00 91.19 101 GLN A C 1
ATOM 761 O O . GLN A 1 101 ? -1.749 8.013 -9.967 1.00 91.19 101 GLN A O 1
ATOM 766 N N . MET A 1 102 ? -0.633 9.655 -11.022 1.00 94.81 102 MET A N 1
ATOM 767 C CA . MET A 1 102 ? 0.665 9.398 -10.434 1.00 94.81 102 MET A CA 1
ATOM 768 C C . MET A 1 102 ? 0.593 9.357 -8.908 1.00 94.81 102 MET A C 1
ATOM 770 O O . MET A 1 102 ? 1.139 8.430 -8.316 1.00 94.81 102 MET A O 1
ATOM 774 N N . TYR A 1 103 ? -0.094 10.310 -8.267 1.00 94.56 103 TYR A N 1
ATOM 775 C CA . TYR A 1 103 ? -0.170 10.325 -6.805 1.00 94.56 103 TYR A CA 1
ATOM 776 C C . TYR A 1 103 ? -0.972 9.138 -6.244 1.00 94.56 103 TYR A C 1
ATOM 778 O O . TYR A 1 103 ? -0.659 8.654 -5.158 1.00 94.56 103 TYR A O 1
ATOM 786 N N . LEU A 1 104 ? -1.998 8.661 -6.962 1.00 94.50 104 LEU A N 1
ATOM 787 C CA . LEU A 1 104 ? -2.783 7.494 -6.543 1.00 94.50 104 LEU A CA 1
ATOM 788 C C . LEU A 1 104 ? -1.966 6.216 -6.688 1.00 94.50 104 LEU A C 1
ATOM 790 O O . LEU A 1 104 ? -1.821 5.494 -5.707 1.00 94.50 104 LEU A O 1
ATOM 794 N N . SER A 1 105 ? -1.344 6.002 -7.848 1.00 96.56 105 SER A N 1
ATOM 795 C CA . SER A 1 105 ? -0.473 4.847 -8.081 1.00 96.56 105 SER A CA 1
ATOM 796 C C . SER A 1 105 ? 0.718 4.826 -7.110 1.00 96.56 105 SER A C 1
ATOM 798 O O . SER A 1 105 ? 1.130 3.766 -6.648 1.00 96.56 105 SER A O 1
ATOM 800 N N . ALA A 1 106 ? 1.250 5.992 -6.726 1.00 97.50 106 ALA A N 1
ATOM 801 C CA . ALA A 1 106 ? 2.276 6.089 -5.689 1.00 97.50 106 ALA A CA 1
ATOM 802 C C . ALA A 1 106 ? 1.759 5.643 -4.308 1.00 97.50 106 ALA A C 1
ATOM 804 O O . ALA A 1 106 ? 2.443 4.891 -3.613 1.00 97.50 106 ALA A O 1
ATOM 805 N N . TYR A 1 107 ? 0.549 6.055 -3.907 1.00 97.12 107 TYR A N 1
ATOM 806 C CA . TYR A 1 107 ? -0.069 5.569 -2.668 1.00 97.12 107 TYR A CA 1
ATOM 807 C C . TYR A 1 107 ? -0.372 4.066 -2.705 1.00 97.12 107 TYR A C 1
ATOM 809 O O . TYR A 1 107 ? -0.217 3.411 -1.676 1.00 97.12 107 TYR A O 1
ATOM 817 N N . GLU A 1 108 ? -0.768 3.516 -3.854 1.00 96.88 108 GLU A N 1
ATOM 818 C CA . GLU A 1 108 ? -0.961 2.071 -4.040 1.00 96.88 108 GLU A CA 1
ATOM 819 C C . GLU A 1 108 ? 0.348 1.297 -3.824 1.00 96.88 108 GLU A C 1
ATOM 821 O O . GLU A 1 108 ? 0.379 0.350 -3.034 1.00 96.88 108 GLU A O 1
ATOM 826 N N . LEU A 1 109 ? 1.461 1.761 -4.403 1.00 98.38 109 LEU A N 1
ATOM 827 C CA . LEU A 1 109 ? 2.777 1.165 -4.163 1.00 98.38 109 LEU A CA 1
ATOM 828 C C . LEU A 1 109 ? 3.183 1.242 -2.685 1.00 98.38 109 LEU A C 1
ATOM 830 O O . LEU A 1 109 ? 3.646 0.259 -2.103 1.00 98.38 109 LEU A O 1
ATOM 834 N N . ILE A 1 110 ? 2.991 2.401 -2.050 1.00 98.19 110 ILE A N 1
ATOM 835 C CA . ILE A 1 110 ? 3.291 2.583 -0.623 1.00 98.19 110 ILE A CA 1
ATOM 836 C C . ILE A 1 110 ? 2.439 1.636 0.235 1.00 98.19 110 ILE A C 1
ATOM 838 O O . ILE A 1 110 ? 2.946 1.052 1.193 1.00 98.19 110 ILE A O 1
ATOM 842 N N . ALA A 1 111 ? 1.163 1.451 -0.110 1.00 97.12 111 ALA A N 1
ATOM 843 C CA . ALA A 1 111 ? 0.273 0.517 0.567 1.00 97.12 111 ALA A CA 1
ATOM 844 C C . ALA A 1 111 ? 0.761 -0.933 0.453 1.00 97.12 111 ALA A C 1
ATOM 846 O O . ALA A 1 111 ? 0.825 -1.636 1.466 1.00 97.12 111 ALA A O 1
ATOM 847 N N . ALA A 1 112 ? 1.194 -1.356 -0.737 1.00 97.44 112 ALA A N 1
ATOM 848 C CA . ALA A 1 112 ? 1.776 -2.680 -0.950 1.00 97.44 112 ALA A CA 1
ATOM 849 C C . ALA A 1 112 ? 3.077 -2.887 -0.146 1.00 97.44 112 ALA A C 1
ATOM 851 O O . ALA A 1 112 ? 3.343 -3.980 0.360 1.00 97.44 112 ALA A O 1
ATOM 852 N N . LEU A 1 113 ? 3.855 -1.820 0.055 1.00 97.81 113 LEU A N 1
ATOM 853 C CA . LEU A 1 113 ? 5.108 -1.830 0.815 1.00 97.81 113 LEU A CA 1
ATOM 854 C C . LEU A 1 113 ? 4.945 -1.578 2.321 1.00 97.81 113 LEU A C 1
ATOM 856 O O . LEU A 1 113 ? 5.923 -1.686 3.064 1.00 97.81 113 LEU A O 1
ATOM 860 N N . ALA A 1 114 ? 3.734 -1.296 2.808 1.00 97.38 114 ALA A N 1
ATOM 861 C CA . ALA A 1 114 ? 3.494 -0.746 4.145 1.00 97.38 114 ALA A CA 1
ATOM 862 C C . ALA A 1 114 ? 4.099 -1.567 5.303 1.00 97.38 114 ALA A C 1
ATOM 864 O O . ALA A 1 114 ? 4.552 -1.008 6.300 1.00 97.38 114 ALA A O 1
ATOM 865 N N . LYS A 1 115 ? 4.145 -2.899 5.171 1.00 96.69 115 LYS A N 1
ATOM 866 C CA . LYS A 1 115 ? 4.719 -3.807 6.187 1.00 96.69 115 LYS A CA 1
ATOM 867 C C . LYS A 1 115 ? 6.247 -3.810 6.231 1.00 96.69 115 LYS A C 1
ATOM 869 O O . LYS A 1 115 ? 6.823 -4.337 7.177 1.00 96.69 115 LYS A O 1
ATOM 874 N N . ARG A 1 116 ? 6.892 -3.295 5.189 1.00 97.00 116 ARG A N 1
ATOM 875 C CA . ARG A 1 116 ? 8.348 -3.302 5.013 1.00 97.00 116 ARG A CA 1
ATOM 876 C C . ARG A 1 116 ? 8.966 -1.932 5.288 1.00 97.00 116 ARG A C 1
ATOM 878 O O . ARG A 1 116 ? 10.183 -1.820 5.342 1.00 97.00 116 ARG A O 1
ATOM 885 N N . LEU A 1 117 ? 8.136 -0.903 5.471 1.00 96.88 117 LEU A N 1
ATOM 886 C CA . LEU A 1 117 ? 8.583 0.466 5.701 1.00 96.88 117 LEU A CA 1
ATOM 887 C C . LEU A 1 117 ? 9.507 0.569 6.914 1.00 96.88 117 LEU A C 1
ATOM 889 O O . LEU A 1 117 ? 9.266 -0.034 7.964 1.00 96.88 117 LEU A O 1
ATOM 893 N N . THR A 1 118 ? 10.519 1.423 6.793 1.00 96.38 118 THR A N 1
ATOM 894 C CA . THR A 1 118 ? 11.311 1.846 7.945 1.00 96.38 118 THR A CA 1
ATOM 895 C C . THR A 1 118 ? 10.453 2.662 8.913 1.00 96.38 118 THR A C 1
ATOM 897 O O . THR A 1 118 ? 9.432 3.246 8.539 1.00 96.38 118 THR A O 1
ATOM 900 N N . ALA A 1 119 ? 10.887 2.760 10.171 1.00 96.69 119 ALA A N 1
ATOM 901 C CA . ALA A 1 119 ? 10.214 3.596 11.165 1.00 96.69 119 ALA A CA 1
ATOM 902 C C . ALA A 1 119 ? 10.136 5.074 10.732 1.00 96.69 119 ALA A C 1
ATOM 904 O O . ALA A 1 119 ? 9.151 5.752 11.026 1.00 96.69 119 ALA A O 1
ATOM 905 N N . THR A 1 120 ? 11.151 5.564 10.011 1.00 96.69 120 THR A N 1
ATOM 906 C CA . THR A 1 120 ? 11.191 6.932 9.482 1.00 96.69 120 THR A CA 1
ATOM 907 C C . THR A 1 120 ? 10.119 7.138 8.416 1.00 96.69 120 THR A C 1
ATOM 909 O O . THR A 1 120 ? 9.320 8.060 8.540 1.00 96.69 120 THR A O 1
ATOM 912 N N . HIS A 1 121 ? 10.036 6.257 7.412 1.00 97.12 121 HIS A N 1
ATOM 913 C CA . HIS A 1 121 ? 9.005 6.358 6.371 1.00 97.12 121 HIS A CA 1
ATOM 914 C C . HIS A 1 121 ? 7.596 6.176 6.928 1.00 97.12 121 HIS A C 1
ATOM 916 O O . HIS A 1 121 ? 6.690 6.912 6.546 1.00 97.12 121 HIS A O 1
ATOM 922 N N . ALA A 1 122 ? 7.415 5.238 7.861 1.00 97.31 122 ALA A N 1
ATOM 923 C CA . ALA A 1 122 ? 6.137 5.024 8.529 1.00 97.31 122 ALA A CA 1
ATOM 924 C C . ALA A 1 122 ? 5.671 6.281 9.281 1.00 97.31 122 ALA A C 1
ATOM 926 O O . ALA A 1 122 ? 4.515 6.670 9.139 1.00 97.31 122 ALA A O 1
ATOM 927 N N . ARG A 1 123 ? 6.566 6.949 10.029 1.00 97.38 123 ARG A N 1
ATOM 928 C CA . ARG A 1 123 ? 6.272 8.230 10.697 1.00 97.38 123 ARG A CA 1
ATOM 929 C C . ARG A 1 123 ? 5.822 9.283 9.685 1.00 97.38 123 ARG A C 1
ATOM 931 O O . ARG A 1 123 ? 4.724 9.807 9.820 1.00 97.38 123 ARG A O 1
ATOM 938 N N . THR A 1 124 ? 6.634 9.534 8.656 1.00 95.81 124 THR A N 1
ATOM 939 C CA . THR A 1 124 ? 6.342 10.542 7.626 1.00 95.81 124 THR A CA 1
ATOM 940 C C . THR A 1 124 ? 4.976 10.310 6.984 1.00 95.81 124 THR A C 1
ATOM 942 O O . THR A 1 124 ? 4.197 11.246 6.826 1.00 95.81 124 THR A O 1
ATOM 945 N N . LEU A 1 125 ? 4.651 9.058 6.651 1.00 95.25 125 LEU A N 1
ATOM 946 C CA . LEU A 1 125 ? 3.367 8.708 6.048 1.00 95.25 125 LEU A CA 1
ATOM 947 C C . LEU A 1 125 ? 2.187 8.913 6.989 1.00 95.25 125 LEU A C 1
ATOM 949 O O . LEU A 1 125 ? 1.167 9.451 6.561 1.00 95.25 125 LEU A O 1
ATOM 953 N N . LEU A 1 126 ? 2.309 8.498 8.250 1.00 95.62 126 LEU A N 1
ATOM 954 C CA . LEU A 1 126 ? 1.258 8.719 9.238 1.00 95.62 126 LEU A CA 1
ATOM 955 C C . LEU A 1 126 ? 1.015 10.218 9.439 1.00 95.62 126 LEU A C 1
ATOM 957 O O . LEU A 1 126 ? -0.140 10.639 9.413 1.00 95.62 126 LEU A O 1
ATOM 961 N N . ASP A 1 127 ? 2.069 11.026 9.541 1.00 94.81 127 ASP A N 1
ATOM 962 C CA . ASP A 1 127 ? 1.948 12.479 9.697 1.00 94.81 127 ASP A CA 1
ATOM 963 C C . ASP A 1 127 ? 1.260 13.118 8.475 1.00 94.81 127 ASP A C 1
ATOM 965 O O . ASP A 1 127 ? 0.317 13.893 8.623 1.00 94.81 127 ASP A O 1
ATOM 969 N N . MET A 1 128 ? 1.646 12.726 7.254 1.00 91.38 128 MET A N 1
ATOM 970 C CA . MET A 1 128 ? 1.015 13.204 6.011 1.00 91.38 128 MET A CA 1
ATOM 971 C C . MET A 1 128 ? -0.466 12.815 5.873 1.00 91.38 128 MET A C 1
ATOM 973 O O . MET A 1 128 ? -1.222 13.464 5.140 1.00 91.38 128 MET A O 1
ATOM 977 N N . LEU A 1 129 ? -0.877 11.714 6.503 1.00 91.50 129 LEU A 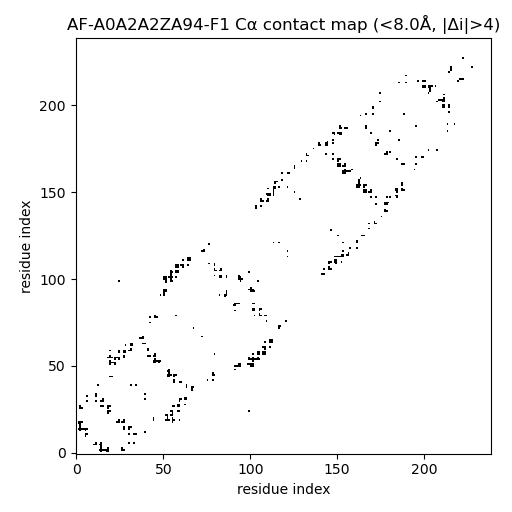N 1
ATOM 978 C CA . LEU A 1 129 ? -2.223 11.157 6.387 1.00 91.50 129 LEU A CA 1
ATOM 979 C C . LEU A 1 129 ? -3.126 11.493 7.582 1.00 91.50 129 LEU A C 1
ATOM 981 O O . LEU A 1 129 ? -4.332 11.256 7.497 1.00 91.50 129 LEU A O 1
ATOM 985 N N . ALA A 1 130 ? -2.591 12.083 8.655 1.00 89.38 130 ALA A N 1
ATOM 986 C CA . ALA A 1 130 ? -3.329 12.384 9.883 1.00 89.38 130 ALA A CA 1
ATOM 987 C C . ALA A 1 130 ? -4.582 13.240 9.620 1.00 89.38 130 ALA A C 1
ATOM 989 O O . ALA A 1 130 ? -5.696 12.833 9.947 1.00 89.38 130 ALA A O 1
ATOM 990 N N . ASP A 1 131 ? -4.438 14.343 8.882 1.00 85.75 131 ASP A N 1
ATOM 991 C CA . ASP A 1 131 ? -5.550 15.245 8.524 1.00 85.75 131 ASP A CA 1
ATOM 992 C C . ASP A 1 131 ? -6.512 14.646 7.479 1.00 85.75 131 ASP A C 1
ATOM 994 O O . ASP A 1 131 ? -7.501 15.259 7.055 1.00 85.75 131 ASP A O 1
ATOM 998 N N . LYS A 1 132 ? -6.211 13.437 6.993 1.00 81.50 132 LYS A N 1
ATOM 999 C CA . LYS A 1 132 ? -7.087 12.667 6.107 1.00 81.50 132 LYS A CA 1
ATOM 1000 C C . LYS A 1 132 ? -7.985 11.701 6.876 1.00 81.50 132 LYS A C 1
ATOM 1002 O O . LYS A 1 132 ? -8.886 11.109 6.271 1.00 81.50 132 LYS A O 1
ATOM 1007 N N . VAL A 1 133 ? -7.786 11.589 8.194 1.00 79.56 133 VAL A N 1
ATOM 1008 C CA . VAL A 1 133 ? -8.615 10.774 9.084 1.00 79.56 133 VAL A CA 1
ATOM 1009 C C . VAL A 1 133 ? -9.993 11.404 9.331 1.00 79.56 133 VAL A C 1
ATOM 1011 O O . VAL A 1 133 ? -11.000 10.709 9.441 1.00 79.56 133 VAL A O 1
ATOM 1014 N N . GLU A 1 134 ? -10.060 12.730 9.358 1.00 76.00 134 GLU A N 1
ATOM 1015 C CA . GLU A 1 134 ? -11.308 13.462 9.555 1.00 76.00 134 GLU A CA 1
ATOM 1016 C C . GLU A 1 134 ? -11.816 14.032 8.226 1.00 76.00 134 GLU A C 1
ATOM 1018 O O . GLU A 1 134 ? -11.080 14.640 7.437 1.00 76.00 134 GLU A O 1
ATOM 1023 N N . VAL A 1 135 ? -13.093 13.791 7.929 1.00 71.62 135 VAL A N 1
ATOM 1024 C CA . VAL A 1 135 ? -13.763 14.301 6.728 1.00 71.62 135 VAL A CA 1
ATOM 1025 C C . VAL A 1 135 ? -15.205 14.632 7.081 1.00 71.62 135 VAL A C 1
ATOM 1027 O O . VAL A 1 135 ? -15.797 14.005 7.957 1.00 71.62 135 VAL A O 1
ATOM 1030 N N . GLU A 1 136 ? -15.771 15.613 6.381 1.00 66.00 136 GLU A N 1
ATOM 1031 C CA . GLU A 1 136 ? -17.208 15.875 6.385 1.00 66.00 136 GLU A CA 1
ATOM 1032 C C . GLU A 1 136 ? -18.007 14.579 6.176 1.00 66.00 136 GLU A C 1
ATOM 1034 O O . GLU A 1 136 ? -17.630 13.705 5.387 1.00 66.00 136 GLU A O 1
ATOM 1039 N N . GLN A 1 137 ? -19.127 14.467 6.888 1.00 62.66 137 GLN A N 1
ATOM 1040 C CA . GLN A 1 137 ? -19.999 13.300 6.839 1.00 62.66 137 GLN A CA 1
ATOM 1041 C C . GLN A 1 137 ? -20.418 12.992 5.387 1.00 62.66 137 GLN A C 1
ATOM 1043 O O . GLN A 1 137 ? -20.787 13.894 4.638 1.00 62.66 137 GLN A O 1
ATOM 1048 N N . HIS A 1 138 ? -20.377 11.710 5.002 1.00 62.66 138 HIS A N 1
ATOM 1049 C CA . HIS A 1 138 ? -20.703 11.202 3.655 1.00 62.66 138 HIS A CA 1
ATOM 1050 C C . HIS A 1 138 ? -19.728 11.569 2.527 1.00 62.66 138 HIS A C 1
ATOM 1052 O O . HIS A 1 138 ? -20.095 11.509 1.351 1.00 62.66 138 HIS A O 1
ATOM 1058 N N . ARG A 1 139 ? -18.479 11.913 2.850 1.00 71.12 139 ARG A N 1
ATOM 1059 C CA . ARG A 1 139 ? -17.468 12.232 1.841 1.00 71.12 139 ARG A CA 1
ATOM 1060 C C . ARG A 1 139 ? -16.348 11.197 1.814 1.00 71.12 139 ARG A C 1
ATOM 1062 O O . ARG A 1 139 ? -15.670 10.961 2.807 1.00 71.12 139 ARG A O 1
ATOM 1069 N N . TYR A 1 140 ? -16.155 10.628 0.630 1.00 74.31 140 TYR A N 1
ATOM 1070 C CA . TYR A 1 140 ? -15.093 9.680 0.310 1.00 74.31 140 TYR A CA 1
ATOM 1071 C C . TYR A 1 140 ? -13.854 10.409 -0.224 1.00 74.31 140 TYR A C 1
ATOM 1073 O O . TYR A 1 140 ? -13.988 11.357 -1.011 1.00 74.31 140 TYR A O 1
ATOM 1081 N N . ARG A 1 141 ? -12.649 9.960 0.150 1.00 84.06 141 ARG A N 1
ATOM 1082 C CA . ARG A 1 141 ? -11.406 10.365 -0.522 1.00 84.06 141 ARG A CA 1
ATOM 1083 C C . ARG A 1 141 ? -10.891 9.212 -1.374 1.00 84.06 141 ARG A C 1
ATOM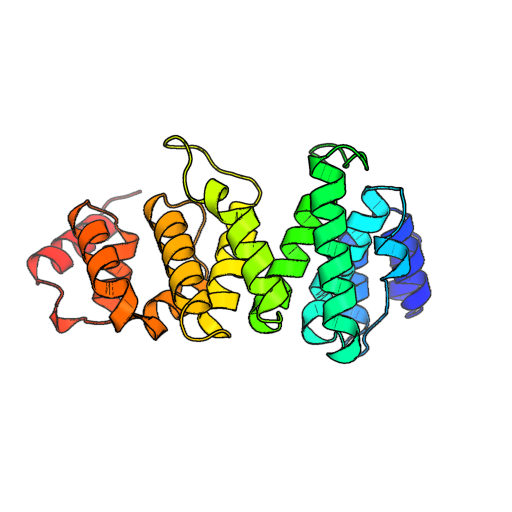 1085 O O . ARG A 1 141 ? -10.850 8.068 -0.950 1.00 84.06 141 ARG A O 1
ATOM 1092 N N . ARG A 1 142 ? -10.370 9.541 -2.557 1.00 85.50 142 ARG A N 1
ATOM 1093 C CA . ARG A 1 142 ? -9.800 8.558 -3.500 1.00 85.50 142 ARG A CA 1
ATOM 1094 C C . ARG A 1 142 ? -8.609 7.764 -2.946 1.00 85.50 142 ARG A C 1
ATOM 1096 O O . ARG A 1 142 ? -8.218 6.785 -3.555 1.00 85.50 142 ARG A O 1
ATOM 1103 N N . THR A 1 143 ? -8.029 8.200 -1.830 1.00 89.06 143 THR A N 1
ATOM 1104 C CA . THR A 1 143 ? -6.903 7.543 -1.154 1.00 89.06 143 THR A CA 1
ATOM 1105 C C . THR A 1 143 ? -7.335 6.700 0.045 1.00 89.06 143 THR A C 1
ATOM 1107 O O . THR A 1 143 ? -6.464 6.173 0.725 1.00 89.06 143 THR A O 1
ATOM 1110 N N . ASP A 1 144 ? -8.633 6.615 0.365 1.00 90.50 144 ASP A N 1
ATOM 1111 C CA . ASP A 1 144 ? -9.100 5.945 1.588 1.00 90.50 144 ASP A CA 1
ATOM 1112 C C . ASP A 1 144 ? -8.722 4.457 1.595 1.00 90.50 144 ASP A C 1
ATOM 1114 O O . ASP A 1 144 ? -8.301 3.943 2.627 1.00 90.50 144 ASP A O 1
ATOM 1118 N N . GLU A 1 145 ? -8.787 3.782 0.443 1.00 92.19 145 GLU A N 1
ATOM 1119 C CA . GLU A 1 145 ? -8.364 2.382 0.313 1.00 92.19 145 GLU A CA 1
ATOM 1120 C C . GLU A 1 145 ? -6.873 2.207 0.636 1.00 92.19 145 GLU A C 1
ATOM 1122 O O . GLU A 1 145 ? -6.512 1.436 1.530 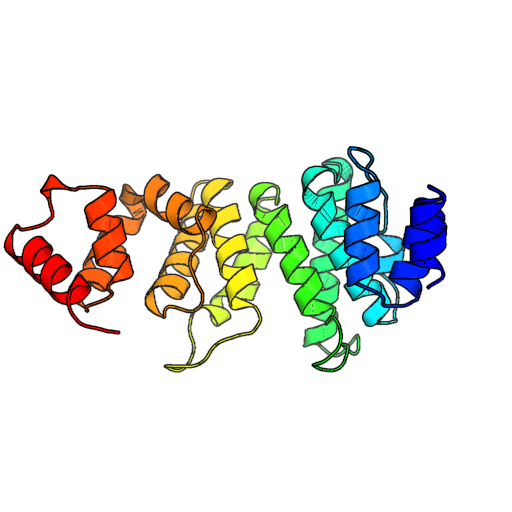1.00 92.19 145 GLU A O 1
ATOM 1127 N N . SER A 1 146 ? -6.002 2.974 -0.028 1.00 94.31 146 SER A N 1
ATOM 1128 C CA . SER A 1 146 ? -4.561 2.938 0.235 1.00 94.31 146 SER A CA 1
ATOM 1129 C C . SER A 1 146 ? -4.248 3.340 1.677 1.00 94.31 146 SER A C 1
ATOM 1131 O O . SER A 1 146 ? -3.400 2.723 2.309 1.00 94.31 146 SER A O 1
ATOM 1133 N N . HIS A 1 147 ? -4.950 4.326 2.249 1.00 95.00 147 HIS A N 1
ATOM 1134 C CA . HIS A 1 147 ? -4.748 4.756 3.638 1.00 95.00 147 HIS A CA 1
ATOM 1135 C C . HIS A 1 147 ? -5.090 3.635 4.625 1.00 95.00 147 HIS A C 1
ATOM 1137 O O . HIS A 1 147 ? -4.290 3.351 5.517 1.00 95.00 147 HIS A O 1
ATOM 1143 N N . VAL A 1 148 ? -6.210 2.932 4.430 1.00 95.06 148 VAL A N 1
ATOM 1144 C CA . VAL A 1 148 ? -6.569 1.752 5.235 1.00 95.06 148 VAL A CA 1
ATOM 1145 C C . VAL A 1 148 ? -5.469 0.689 5.162 1.00 95.06 148 VAL A C 1
ATOM 1147 O O . VAL A 1 148 ? -5.048 0.165 6.196 1.00 95.06 148 VAL A O 1
ATOM 1150 N N . GLN A 1 149 ? -4.962 0.390 3.965 1.00 96.06 149 GLN A N 1
ATOM 1151 C CA . GLN A 1 149 ? -3.902 -0.605 3.776 1.00 96.06 149 GLN A CA 1
ATOM 1152 C C . GLN A 1 149 ? -2.565 -0.175 4.406 1.00 96.06 149 GLN A C 1
ATOM 1154 O O . GLN A 1 149 ? -1.923 -0.987 5.077 1.00 96.06 149 GLN A O 1
ATOM 1159 N N . ILE A 1 150 ? -2.181 1.097 4.262 1.00 96.81 150 ILE A N 1
ATOM 1160 C CA . ILE A 1 150 ? -0.974 1.680 4.865 1.00 96.81 150 ILE A CA 1
ATOM 1161 C C . ILE A 1 150 ? -1.047 1.591 6.388 1.00 96.81 150 ILE A C 1
ATOM 1163 O O . ILE A 1 150 ? -0.151 1.024 7.016 1.00 96.81 150 ILE A O 1
ATOM 1167 N N . ALA A 1 151 ? -2.131 2.091 6.986 1.00 96.69 151 ALA A N 1
ATOM 1168 C CA . ALA A 1 151 ? -2.316 2.081 8.433 1.00 96.69 151 ALA A CA 1
ATOM 1169 C C . ALA A 1 151 ? -2.323 0.644 8.982 1.00 96.69 151 ALA A C 1
ATOM 1171 O O . ALA A 1 151 ? -1.638 0.349 9.960 1.00 96.69 151 ALA A O 1
ATOM 1172 N N . ALA A 1 152 ? -3.007 -0.289 8.311 1.00 96.50 152 ALA A N 1
ATOM 1173 C CA . ALA A 1 152 ? -3.004 -1.700 8.693 1.00 96.50 152 ALA A CA 1
ATOM 1174 C C . ALA A 1 152 ? -1.613 -2.352 8.586 1.00 96.50 152 ALA A C 1
ATOM 1176 O O . ALA A 1 152 ? -1.217 -3.127 9.463 1.00 96.50 152 ALA A O 1
ATOM 1177 N N . GLY A 1 153 ? -0.864 -2.051 7.521 1.00 96.88 153 GLY A N 1
ATOM 1178 C CA . GLY A 1 153 ? 0.491 -2.556 7.312 1.00 96.88 153 GLY A CA 1
ATOM 1179 C C . GLY A 1 153 ? 1.459 -2.066 8.386 1.00 96.88 153 GLY A C 1
ATOM 1180 O O . GLY A 1 153 ? 2.140 -2.884 9.008 1.00 96.88 153 GLY A O 1
ATOM 1181 N N . ILE A 1 154 ? 1.443 -0.762 8.674 1.00 97.62 154 ILE A N 1
ATOM 1182 C CA . ILE A 1 154 ? 2.271 -0.142 9.716 1.00 97.62 154 ILE A CA 1
ATOM 1183 C C . ILE A 1 154 ? 1.892 -0.677 11.101 1.00 97.62 154 ILE A C 1
ATOM 1185 O O . ILE A 1 154 ? 2.776 -1.098 11.843 1.00 97.62 154 ILE A O 1
ATOM 1189 N N . ALA A 1 155 ? 0.598 -0.750 11.432 1.00 96.88 155 ALA A N 1
ATOM 1190 C CA . ALA A 1 155 ? 0.126 -1.295 12.709 1.00 96.88 155 ALA A CA 1
ATOM 1191 C C . ALA A 1 155 ? 0.529 -2.766 12.927 1.00 96.88 155 ALA A C 1
ATOM 1193 O O . ALA A 1 155 ? 0.653 -3.223 14.064 1.00 96.88 155 ALA A O 1
ATOM 1194 N N . THR A 1 156 ? 0.724 -3.519 11.841 1.00 95.69 156 THR A N 1
ATOM 1195 C CA . THR A 1 156 ? 1.158 -4.920 11.899 1.00 95.69 156 THR A CA 1
ATOM 1196 C C . THR A 1 156 ? 2.673 -5.060 12.054 1.00 95.69 156 THR A C 1
ATOM 1198 O O . THR A 1 156 ? 3.123 -6.001 12.705 1.00 95.69 156 TH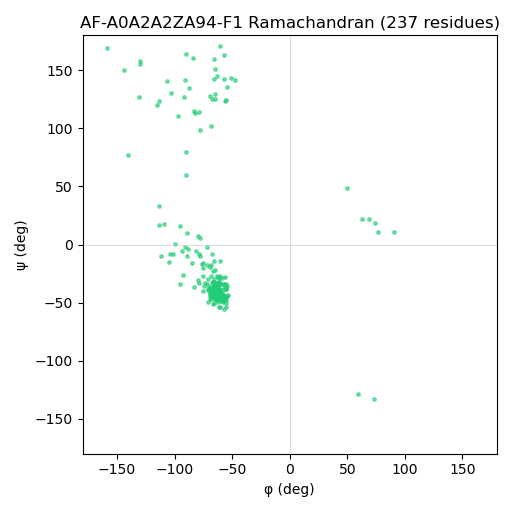R A O 1
ATOM 1201 N N . ALA A 1 157 ? 3.455 -4.181 11.423 1.00 95.44 157 ALA A N 1
ATOM 1202 C CA . ALA A 1 157 ? 4.909 -4.314 11.336 1.00 95.44 157 ALA A CA 1
ATOM 1203 C C . ALA A 1 157 ? 5.673 -3.525 12.408 1.00 95.44 157 ALA A C 1
ATOM 1205 O O . ALA A 1 157 ? 6.730 -3.966 12.857 1.00 95.44 157 ALA A O 1
ATOM 1206 N N . GLN A 1 158 ? 5.158 -2.363 12.810 1.00 95.00 158 GLN A N 1
ATOM 1207 C CA . GLN A 1 158 ? 5.791 -1.497 13.801 1.00 95.00 158 GLN A CA 1
ATOM 1208 C C . GLN A 1 158 ? 5.325 -1.837 15.221 1.00 95.00 158 GLN A C 1
ATOM 1210 O O . GLN A 1 158 ? 4.312 -2.503 15.425 1.00 95.00 158 GLN A O 1
ATOM 1215 N N . VAL A 1 159 ? 6.063 -1.344 16.218 1.00 92.94 159 VAL A N 1
ATOM 1216 C CA . VAL A 1 159 ? 5.741 -1.494 17.645 1.00 92.94 159 VAL A CA 1
ATOM 1217 C C . VAL A 1 159 ? 5.793 -0.147 18.363 1.00 92.94 159 VAL A C 1
ATOM 1219 O O . VAL A 1 159 ? 6.463 0.787 17.919 1.00 92.94 159 VAL A O 1
ATOM 1222 N N . GLY A 1 160 ? 5.101 -0.047 19.498 1.00 93.69 160 GLY A N 1
ATOM 1223 C CA . GLY A 1 160 ? 5.109 1.152 20.336 1.00 93.69 160 GLY A CA 1
ATOM 1224 C C . GLY A 1 160 ? 4.310 2.304 19.726 1.00 93.69 160 GLY A C 1
ATOM 1225 O O . GLY A 1 160 ? 3.182 2.113 19.281 1.00 93.69 160 GLY A O 1
ATOM 1226 N N . GLU A 1 161 ? 4.889 3.505 19.720 1.00 95.56 161 GLU A N 1
ATOM 1227 C CA . GLU A 1 161 ? 4.202 4.743 19.319 1.00 95.56 161 GLU A CA 1
ATOM 1228 C C . GLU A 1 161 ? 3.641 4.674 17.889 1.00 95.56 161 GLU A C 1
ATOM 1230 O O . GLU A 1 161 ? 2.474 4.985 17.671 1.00 95.56 161 GLU A O 1
ATOM 1235 N N . LEU A 1 162 ? 4.434 4.205 16.918 1.00 96.25 162 LEU A N 1
ATOM 1236 C CA . LEU A 1 162 ? 4.007 4.140 15.513 1.00 96.25 162 LEU A CA 1
ATOM 1237 C C . LEU A 1 162 ? 2.841 3.172 15.297 1.00 96.25 162 LEU A C 1
ATOM 1239 O O . LEU A 1 162 ? 1.952 3.451 14.496 1.00 96.25 162 LEU A O 1
ATOM 1243 N N . GLN A 1 163 ? 2.825 2.054 16.027 1.00 96.69 163 GLN A N 1
ATOM 1244 C CA . GLN A 1 163 ? 1.705 1.118 15.995 1.00 96.69 163 GLN A CA 1
ATOM 1245 C C . GLN A 1 163 ? 0.435 1.774 16.540 1.00 96.69 163 GLN A C 1
ATOM 1247 O O . GLN A 1 163 ? -0.611 1.687 15.903 1.00 96.69 163 GLN A O 1
ATOM 1252 N N . ALA A 1 164 ? 0.534 2.455 17.684 1.00 95.00 164 ALA A N 1
ATOM 1253 C CA . ALA A 1 164 ? -0.603 3.125 18.305 1.00 95.00 164 ALA A CA 1
ATOM 1254 C C . ALA A 1 164 ? -1.191 4.216 17.395 1.00 95.00 164 ALA A C 1
ATOM 1256 O O . ALA A 1 164 ? -2.403 4.256 17.199 1.00 95.00 164 ALA A O 1
ATOM 1257 N N . VAL A 1 165 ? -0.341 5.046 16.777 1.00 96.31 165 VAL A N 1
ATOM 1258 C CA . VAL A 1 165 ? -0.784 6.079 15.826 1.00 96.31 165 VAL A CA 1
ATOM 1259 C C . VAL A 1 165 ? -1.451 5.445 14.604 1.00 96.31 165 VAL A C 1
ATOM 1261 O O . VAL A 1 165 ? -2.533 5.869 14.208 1.00 96.31 165 VAL A O 1
ATOM 1264 N N . ALA A 1 166 ? -0.862 4.397 14.026 1.00 96.88 166 ALA A N 1
ATOM 1265 C CA . ALA A 1 166 ? -1.457 3.705 12.885 1.00 96.88 166 ALA A CA 1
ATOM 1266 C C . ALA A 1 166 ? -2.823 3.081 13.220 1.00 96.88 166 ALA A C 1
ATOM 1268 O O . ALA A 1 166 ? -3.752 3.170 12.417 1.00 96.88 166 ALA A O 1
ATOM 1269 N N . LEU A 1 167 ? -2.972 2.489 14.409 1.00 95.75 167 LEU A N 1
ATOM 1270 C CA . LEU A 1 167 ? -4.248 1.947 14.883 1.00 95.75 167 LEU A CA 1
ATOM 1271 C C . LEU A 1 167 ? -5.294 3.039 15.112 1.00 95.75 167 LEU A C 1
ATOM 1273 O O . LEU A 1 167 ? -6.456 2.824 14.777 1.00 95.75 167 LEU A O 1
ATOM 1277 N N . ASP A 1 168 ? -4.905 4.201 15.640 1.00 94.44 168 ASP A N 1
ATOM 1278 C CA . ASP A 1 168 ? -5.817 5.335 15.821 1.00 94.44 168 ASP A CA 1
ATOM 1279 C C . ASP A 1 168 ? -6.345 5.848 14.473 1.00 94.44 168 ASP A C 1
ATOM 1281 O O . ASP A 1 168 ? -7.559 5.969 14.287 1.00 94.44 168 ASP A O 1
ATOM 1285 N N . GLN A 1 169 ? -5.461 6.026 13.484 1.00 94.88 169 GLN A N 1
ATOM 1286 C CA . GLN A 1 169 ? -5.878 6.398 12.128 1.00 94.88 169 GLN A CA 1
ATOM 1287 C C . GLN A 1 169 ? -6.781 5.334 11.493 1.00 94.88 169 GLN A C 1
ATOM 1289 O O . GLN A 1 169 ? -7.799 5.669 10.883 1.00 94.88 169 GLN A O 1
ATOM 1294 N N . LEU A 1 170 ? -6.441 4.051 11.663 1.00 94.19 170 LEU A N 1
ATOM 1295 C CA . LEU A 1 170 ? -7.234 2.932 11.160 1.00 94.19 170 LEU A CA 1
ATOM 1296 C C . LEU A 1 170 ? -8.630 2.895 11.798 1.00 94.19 170 LEU A C 1
ATOM 1298 O O . LEU A 1 170 ? -9.614 2.678 11.097 1.00 94.19 170 LEU A O 1
ATOM 1302 N N . LEU A 1 171 ? -8.739 3.158 13.102 1.00 92.50 171 LEU A N 1
ATOM 1303 C CA . LEU A 1 171 ? -10.018 3.268 13.806 1.00 92.50 171 LEU A CA 1
ATOM 1304 C C . LEU A 1 171 ? -10.830 4.483 13.349 1.00 92.50 171 LEU A C 1
ATOM 1306 O O . LEU A 1 171 ? -12.047 4.376 13.225 1.00 92.50 171 LEU A O 1
ATOM 1310 N N . GLY A 1 172 ? -10.192 5.620 13.063 1.00 91.06 172 GLY A N 1
ATOM 1311 C CA . GLY A 1 172 ? -10.878 6.795 12.518 1.00 91.06 172 GLY A CA 1
ATOM 1312 C C . GLY A 1 172 ? -11.389 6.587 11.084 1.00 91.06 172 GLY A C 1
ATOM 1313 O O . GLY A 1 172 ? -12.488 7.022 10.736 1.00 91.06 172 GLY A O 1
ATOM 1314 N N . LEU A 1 173 ? -10.636 5.865 10.248 1.00 90.56 173 LEU A N 1
ATOM 1315 C CA . LEU A 1 173 ? -11.106 5.376 8.941 1.00 90.56 173 LEU A CA 1
ATOM 1316 C C . LEU A 1 173 ? -12.279 4.396 9.098 1.00 90.56 173 LEU A C 1
ATOM 1318 O O . LEU A 1 173 ? -13.271 4.493 8.377 1.00 90.56 173 LEU A O 1
ATOM 1322 N N . PHE A 1 174 ? -12.196 3.494 10.079 1.00 89.06 174 PHE A N 1
ATOM 1323 C CA . PHE A 1 174 ? -13.234 2.501 10.346 1.00 89.06 174 PHE A CA 1
ATOM 1324 C C . PHE A 1 174 ? -14.533 3.158 10.805 1.00 89.06 174 PHE A C 1
ATOM 1326 O O . PHE A 1 174 ? -15.589 2.864 10.262 1.00 89.06 174 PHE A O 1
ATOM 1333 N N . ALA A 1 175 ? -14.447 4.109 11.737 1.00 87.19 175 ALA A N 1
ATOM 1334 C CA . ALA A 1 175 ? -15.588 4.814 12.313 1.00 87.19 175 ALA A CA 1
ATOM 1335 C C . ALA A 1 175 ? -16.461 5.526 11.271 1.00 87.19 175 ALA A C 1
ATOM 1337 O O . ALA A 1 175 ? -17.676 5.614 11.440 1.00 87.19 175 ALA A O 1
ATOM 1338 N N . ARG A 1 176 ? -15.854 6.043 10.196 1.00 84.50 176 ARG A N 1
ATOM 1339 C CA . ARG A 1 176 ? -16.592 6.731 9.127 1.00 84.50 176 ARG A CA 1
ATOM 1340 C C . ARG A 1 176 ? -17.044 5.809 7.993 1.00 84.50 176 ARG A C 1
ATOM 1342 O O . ARG A 1 176 ? -17.647 6.308 7.046 1.00 84.50 176 ARG A O 1
ATOM 1349 N N . ALA A 1 177 ? -16.708 4.517 8.054 1.00 77.94 177 ALA A N 1
ATOM 1350 C CA . ALA A 1 177 ? -16.867 3.568 6.955 1.00 77.94 177 ALA A CA 1
ATOM 1351 C C . ALA A 1 177 ? -16.272 4.101 5.633 1.00 77.94 177 ALA A C 1
ATOM 1353 O O . ALA A 1 177 ? -16.933 4.104 4.595 1.00 77.94 177 ALA A O 1
ATOM 1354 N N . SER A 1 178 ? -15.032 4.613 5.680 1.00 64.38 178 SER A N 1
ATOM 1355 C CA . SER A 1 178 ? -14.396 5.289 4.535 1.00 64.38 178 SER A CA 1
ATOM 1356 C C . SER A 1 178 ? -14.240 4.382 3.315 1.00 64.38 178 SER A C 1
ATOM 1358 O O . SER A 1 178 ? -14.319 4.840 2.183 1.00 64.38 178 SER A O 1
ATOM 1360 N N . HIS A 1 179 ? -14.003 3.092 3.531 1.00 77.94 179 HIS A N 1
ATOM 1361 C CA . HIS A 1 179 ? -13.887 2.080 2.490 1.00 77.94 179 HIS A CA 1
ATOM 1362 C C . HIS A 1 179 ? -14.150 0.694 3.093 1.00 77.94 179 HIS A C 1
ATOM 1364 O O . HIS A 1 179 ? -14.196 0.577 4.318 1.00 77.94 179 HIS A O 1
ATOM 1370 N N . ASP A 1 180 ? -14.302 -0.350 2.272 1.00 80.81 180 ASP A N 1
ATOM 1371 C CA . ASP A 1 180 ? -14.401 -1.710 2.809 1.00 80.81 180 ASP A CA 1
ATOM 1372 C C . ASP A 1 180 ? -13.078 -2.099 3.482 1.00 80.81 180 ASP A C 1
ATOM 1374 O O . ASP A 1 180 ? -11.988 -2.018 2.906 1.00 80.81 180 ASP A O 1
ATOM 1378 N N . PHE A 1 181 ? -13.172 -2.512 4.742 1.00 84.62 181 PHE A N 1
ATOM 1379 C CA . PHE A 1 181 ? -12.029 -2.995 5.493 1.00 84.62 181 PHE A CA 1
ATOM 1380 C C . PHE A 1 181 ? -11.736 -4.423 5.054 1.00 84.62 181 PHE A C 1
ATOM 1382 O O . PHE A 1 181 ? -12.338 -5.376 5.549 1.00 84.62 181 PHE A O 1
ATOM 1389 N N . GLY A 1 182 ? -10.769 -4.585 4.153 1.00 84.38 182 GLY A N 1
ATOM 1390 C CA . GLY A 1 182 ? -10.298 -5.902 3.740 1.00 84.38 182 GLY A CA 1
ATOM 1391 C C . GLY A 1 182 ? -9.705 -6.732 4.899 1.00 84.38 182 GLY A C 1
ATOM 1392 O O . GLY A 1 182 ? -9.448 -6.217 5.997 1.00 84.38 182 GLY A O 1
ATOM 1393 N N . PRO A 1 183 ? -9.407 -8.027 4.667 1.00 86.88 183 PRO A N 1
ATOM 1394 C CA . PRO A 1 183 ? -8.931 -8.942 5.708 1.00 86.88 183 PRO A CA 1
ATOM 1395 C C . PRO A 1 183 ? -7.690 -8.448 6.461 1.00 86.88 183 PRO A C 1
ATOM 1397 O O . PRO A 1 183 ? -7.580 -8.655 7.665 1.00 86.88 183 PRO A O 1
ATOM 1400 N N . SER A 1 184 ? -6.763 -7.768 5.775 1.00 86.62 184 SER A N 1
ATOM 1401 C CA . SER A 1 184 ? -5.546 -7.223 6.395 1.00 86.62 184 SER A CA 1
ATOM 1402 C C . SER A 1 184 ? -5.865 -6.175 7.469 1.00 86.62 184 SER A C 1
ATOM 1404 O O . SER A 1 184 ? -5.346 -6.258 8.581 1.00 86.62 184 SER A O 1
ATOM 1406 N N . ALA A 1 185 ? -6.771 -5.239 7.173 1.00 91.12 185 ALA A N 1
ATOM 1407 C CA . ALA A 1 185 ? -7.176 -4.180 8.095 1.00 91.12 185 ALA A CA 1
ATOM 1408 C C . ALA A 1 185 ? -7.957 -4.726 9.293 1.00 91.12 185 ALA A C 1
ATOM 1410 O O . ALA A 1 185 ? -7.646 -4.395 10.437 1.00 91.12 185 ALA A O 1
ATOM 1411 N N . ARG A 1 186 ? -8.903 -5.645 9.052 1.00 90.81 186 ARG A N 1
ATOM 1412 C CA . ARG A 1 186 ? -9.623 -6.330 10.139 1.00 90.81 186 ARG A CA 1
ATOM 1413 C C . ARG A 1 186 ? -8.656 -7.097 11.038 1.00 90.81 186 ARG A C 1
ATOM 1415 O O . ARG A 1 186 ? -8.708 -6.952 12.252 1.00 90.81 186 ARG A O 1
ATOM 1422 N N . ASN A 1 187 ? -7.721 -7.849 10.457 1.00 91.25 187 ASN A N 1
ATOM 1423 C CA . ASN A 1 187 ? -6.718 -8.588 11.222 1.00 91.25 187 ASN A CA 1
ATOM 1424 C C . ASN A 1 187 ? -5.806 -7.671 12.047 1.00 91.25 187 ASN A C 1
ATOM 1426 O O . ASN A 1 187 ? -5.429 -8.055 13.152 1.00 91.25 187 ASN A O 1
ATOM 1430 N N . ALA A 1 188 ? -5.463 -6.479 11.549 1.00 93.00 188 ALA A N 1
ATOM 1431 C CA . ALA A 1 188 ? -4.683 -5.505 12.310 1.00 93.00 188 ALA A CA 1
ATOM 1432 C C . ALA A 1 188 ? -5.438 -5.020 13.560 1.00 93.00 188 ALA A C 1
ATOM 1434 O O . ALA A 1 188 ? -4.845 -4.969 14.637 1.00 93.00 188 ALA A O 1
ATOM 1435 N N . LEU A 1 189 ? -6.745 -4.750 13.450 1.00 93.00 189 LEU A N 1
ATOM 1436 C CA . LEU A 1 189 ? -7.589 -4.410 14.603 1.00 93.00 189 LEU A CA 1
ATOM 1437 C C . LEU A 1 189 ? -7.706 -5.589 15.582 1.00 93.00 189 LEU A C 1
ATOM 1439 O O . LEU A 1 189 ? -7.481 -5.424 16.777 1.00 93.00 189 LEU A O 1
ATOM 1443 N N . ILE A 1 190 ? -7.977 -6.796 15.070 1.00 90.62 190 ILE A N 1
ATOM 1444 C CA . ILE A 1 190 ? -8.160 -8.013 15.881 1.00 90.62 190 ILE A CA 1
ATOM 1445 C C . ILE A 1 190 ? -6.885 -8.372 16.662 1.00 90.62 190 ILE A C 1
ATOM 1447 O O . ILE A 1 190 ? -6.936 -8.704 17.844 1.00 90.62 190 ILE A O 1
ATOM 1451 N N . ARG A 1 191 ? -5.714 -8.300 16.024 1.00 91.00 191 ARG A N 1
ATOM 1452 C CA . ARG A 1 191 ? -4.432 -8.603 16.685 1.00 91.00 191 ARG A CA 1
ATOM 1453 C C . ARG A 1 191 ? -4.073 -7.602 17.779 1.00 91.00 191 ARG A C 1
ATOM 1455 O O . ARG A 1 191 ? -3.307 -7.946 18.670 1.00 91.00 191 ARG A O 1
ATOM 1462 N N . ASN A 1 192 ? -4.632 -6.396 17.713 1.00 91.50 192 ASN A N 1
ATOM 1463 C CA . ASN A 1 192 ? -4.399 -5.317 18.665 1.00 91.50 192 ASN A CA 1
ATOM 1464 C C . ASN A 1 192 ? -5.674 -4.987 19.456 1.00 91.50 192 ASN A C 1
ATOM 1466 O O . ASN A 1 192 ? -5.913 -3.829 19.805 1.00 91.50 192 ASN A O 1
ATOM 1470 N N . LEU A 1 193 ? -6.517 -5.990 19.737 1.00 88.44 193 LEU A N 1
ATOM 1471 C CA . LEU A 1 193 ? -7.766 -5.786 20.477 1.00 88.44 193 LEU A CA 1
ATOM 1472 C C . LEU A 1 193 ? -7.544 -5.124 21.827 1.00 88.44 193 LEU A C 1
ATOM 1474 O O . LEU A 1 193 ? -8.320 -4.254 22.186 1.00 88.44 193 LEU A O 1
ATOM 1478 N N . ASP A 1 194 ? -6.484 -5.463 22.553 1.00 88.44 194 ASP A N 1
ATOM 1479 C CA . ASP A 1 194 ? -6.230 -4.853 23.863 1.00 88.44 194 ASP A CA 1
ATOM 1480 C C . ASP A 1 194 ? -6.099 -3.322 23.783 1.00 88.44 194 ASP A C 1
ATOM 1482 O O . ASP A 1 194 ? -6.474 -2.624 24.719 1.00 88.44 194 ASP A O 1
ATOM 1486 N N . GLN A 1 195 ? -5.634 -2.795 22.645 1.00 89.62 195 GLN A N 1
ATOM 1487 C CA . GLN A 1 195 ? -5.494 -1.357 22.397 1.00 89.62 195 GLN A CA 1
ATOM 1488 C C . GLN A 1 195 ? -6.724 -0.744 21.709 1.00 89.62 195 GLN A C 1
ATOM 1490 O O . GLN A 1 195 ? -6.983 0.447 21.852 1.00 89.62 195 GLN A O 1
ATOM 1495 N N . THR A 1 196 ? -7.487 -1.533 20.948 1.00 90.75 196 THR A N 1
ATOM 1496 C CA . THR A 1 196 ? -8.591 -1.032 20.105 1.00 90.75 196 THR A CA 1
ATOM 1497 C C . THR A 1 196 ? -9.987 -1.322 20.667 1.00 90.75 196 THR A C 1
ATOM 1499 O O . THR A 1 196 ? -10.958 -0.697 20.237 1.00 90.75 196 THR A O 1
ATOM 1502 N N . ARG A 1 197 ? -10.112 -2.232 21.644 1.00 89.75 197 ARG A N 1
ATOM 1503 C CA . ARG A 1 197 ? -11.387 -2.760 22.164 1.00 89.75 197 ARG A CA 1
ATOM 1504 C C . ARG A 1 197 ? -12.311 -1.667 22.675 1.00 89.75 197 ARG A C 1
ATOM 1506 O O . ARG A 1 197 ? -13.474 -1.665 22.295 1.00 89.75 197 ARG A O 1
ATOM 1513 N N . GLU A 1 198 ? -11.813 -0.748 23.498 1.00 90.25 198 GLU A N 1
ATOM 1514 C CA . GLU A 1 198 ? -12.637 0.324 24.077 1.00 90.25 198 GLU A CA 1
ATOM 1515 C C . GLU A 1 198 ? -13.280 1.182 22.979 1.00 90.25 198 GLU A C 1
ATOM 1517 O O . GLU A 1 198 ? -14.484 1.436 22.986 1.00 90.25 198 GLU A O 1
ATOM 1522 N N . ARG A 1 199 ? -12.494 1.553 21.966 1.00 90.25 199 ARG A N 1
ATOM 1523 C CA . ARG A 1 199 ? -12.974 2.382 20.859 1.00 90.25 199 ARG A CA 1
ATOM 1524 C C . ARG A 1 199 ? -13.926 1.621 19.940 1.00 90.25 199 ARG A C 1
ATOM 1526 O O . ARG A 1 199 ? -14.931 2.178 19.512 1.00 90.25 199 ARG A O 1
ATOM 1533 N N . LEU A 1 200 ? -13.665 0.337 19.688 1.00 89.94 200 LEU A N 1
ATOM 1534 C CA . LEU A 1 200 ? -14.592 -0.535 18.960 1.00 89.94 200 LEU A CA 1
ATOM 1535 C C . LEU A 1 200 ? -15.920 -0.712 19.710 1.00 89.94 200 LEU A C 1
ATOM 1537 O O . LEU A 1 200 ? -16.973 -0.733 19.077 1.00 89.94 200 LEU A O 1
ATOM 1541 N N . GLN A 1 201 ? -15.888 -0.818 21.042 1.00 89.81 201 GLN A N 1
ATOM 1542 C CA . GLN A 1 201 ? -17.091 -0.912 21.875 1.00 89.81 201 GLN A CA 1
ATOM 1543 C C . GLN A 1 201 ? -17.905 0.380 21.826 1.00 89.81 201 GLN A C 1
ATOM 1545 O O . GLN A 1 201 ? -19.121 0.307 21.669 1.00 89.81 201 GLN A O 1
ATOM 1550 N N . ALA A 1 202 ? -17.248 1.542 21.891 1.00 89.00 202 ALA A N 1
ATOM 1551 C CA . ALA A 1 202 ? -17.907 2.835 21.722 1.00 89.00 202 ALA A CA 1
ATOM 1552 C C . ALA A 1 202 ? -18.590 2.940 20.347 1.00 89.00 202 ALA A C 1
ATOM 1554 O O . ALA A 1 202 ? -19.785 3.209 20.274 1.00 89.00 202 ALA A O 1
ATOM 1555 N N . LEU A 1 203 ? -17.878 2.599 19.264 1.00 89.19 203 LEU A N 1
ATOM 1556 C CA . LEU A 1 203 ? -18.454 2.584 17.914 1.00 89.19 203 LEU A CA 1
ATOM 1557 C C . LEU A 1 203 ? -19.649 1.627 17.803 1.00 89.19 203 LEU A C 1
ATOM 1559 O O . LEU A 1 203 ? -20.663 1.965 17.196 1.00 89.19 203 LEU A O 1
ATOM 1563 N N . ALA A 1 204 ? -19.552 0.432 18.389 1.00 87.25 204 ALA A N 1
ATOM 1564 C CA . ALA A 1 204 ? -20.650 -0.530 18.399 1.00 87.25 204 ALA A CA 1
ATOM 1565 C C . ALA A 1 204 ? -21.872 -0.009 19.177 1.00 87.25 204 ALA A C 1
ATOM 1567 O O . ALA A 1 204 ? -23.001 -0.194 18.718 1.00 87.25 204 ALA A O 1
ATOM 1568 N N . ALA A 1 205 ? -21.655 0.659 20.316 1.00 87.06 205 ALA A N 1
ATOM 1569 C CA . ALA A 1 205 ? -22.710 1.292 21.109 1.00 87.06 205 ALA A CA 1
ATOM 1570 C C . ALA A 1 205 ? -23.400 2.438 20.348 1.00 87.06 205 ALA A C 1
ATOM 1572 O O . ALA A 1 205 ? -24.620 2.572 20.429 1.00 87.06 205 ALA A O 1
ATOM 1573 N N . ASP A 1 206 ? -22.647 3.172 19.527 1.00 85.19 206 ASP A N 1
ATOM 1574 C CA . ASP A 1 206 ? -23.156 4.218 18.629 1.00 85.19 206 ASP A CA 1
ATOM 1575 C C . ASP A 1 206 ? -23.819 3.655 17.351 1.00 85.19 206 ASP A C 1
ATOM 1577 O O . ASP A 1 206 ? -24.225 4.398 16.456 1.00 85.19 206 ASP A O 1
ATOM 1581 N N . GLY A 1 207 ? -23.970 2.329 17.251 1.00 82.31 207 GLY A N 1
ATOM 1582 C CA . GLY A 1 207 ? -24.688 1.659 16.167 1.00 82.31 207 GLY A CA 1
ATOM 1583 C C . GLY A 1 207 ? -23.827 1.265 14.962 1.00 82.31 207 GLY A C 1
ATOM 1584 O O . GLY A 1 207 ? -24.377 0.839 13.939 1.00 82.31 207 GLY A O 1
ATOM 1585 N N . HIS A 1 208 ? -22.495 1.349 15.058 1.00 85.56 208 HIS A N 1
ATOM 1586 C CA . HIS A 1 208 ? -21.587 0.921 13.993 1.00 85.56 208 HIS A CA 1
ATOM 1587 C C . HIS A 1 208 ? -21.615 -0.606 13.826 1.00 85.56 208 HIS A C 1
ATOM 1589 O O . HIS A 1 208 ? -21.005 -1.368 14.585 1.00 85.56 208 HIS A O 1
ATOM 1595 N N . ARG A 1 209 ? -22.334 -1.072 12.799 1.00 84.06 209 ARG A N 1
ATOM 1596 C CA . ARG A 1 209 ? -22.648 -2.497 12.588 1.00 84.06 209 ARG A CA 1
ATOM 1597 C C . ARG A 1 209 ? -21.404 -3.370 12.457 1.00 84.06 209 ARG A C 1
ATOM 1599 O O . ARG A 1 209 ? -21.351 -4.443 13.051 1.00 84.06 209 ARG A O 1
ATOM 1606 N N . GLU A 1 210 ? -20.402 -2.908 11.717 1.00 85.75 210 GLU A N 1
ATOM 1607 C CA . GLU A 1 210 ? -19.171 -3.676 11.519 1.00 85.75 210 GLU A CA 1
ATOM 1608 C C . GLU A 1 210 ? -18.320 -3.751 12.788 1.00 85.75 210 GLU A C 1
ATOM 1610 O O . GLU A 1 210 ? -17.654 -4.757 13.007 1.00 85.75 210 GLU A O 1
ATOM 1615 N N . ALA A 1 211 ? -18.383 -2.738 13.661 1.00 86.75 211 ALA A N 1
ATOM 1616 C CA . ALA A 1 211 ? -17.664 -2.765 14.934 1.00 86.75 211 ALA A CA 1
ATOM 1617 C C . ALA A 1 211 ? -18.283 -3.811 15.866 1.00 86.75 211 ALA A C 1
ATOM 1619 O O . ALA A 1 211 ? -17.571 -4.630 16.445 1.00 86.75 211 ALA A O 1
ATOM 1620 N N . ALA A 1 212 ? -19.619 -3.843 15.933 1.00 84.81 212 ALA A N 1
ATOM 1621 C CA . ALA A 1 212 ? -20.354 -4.861 16.676 1.00 84.81 212 ALA A CA 1
ATOM 1622 C C . ALA A 1 212 ? -20.071 -6.278 16.143 1.00 84.81 212 ALA A C 1
ATOM 1624 O O . ALA A 1 212 ? -19.832 -7.194 16.927 1.00 84.81 212 ALA A O 1
ATOM 1625 N N . ALA A 1 213 ? -20.048 -6.455 14.817 1.00 85.56 213 ALA A N 1
ATOM 1626 C CA . ALA A 1 213 ? -19.731 -7.739 14.193 1.00 85.56 213 ALA A CA 1
ATOM 1627 C C . ALA A 1 213 ? -18.288 -8.184 14.476 1.00 85.56 213 ALA A C 1
ATOM 1629 O O . ALA A 1 213 ? -18.059 -9.346 14.809 1.00 85.56 213 ALA A O 1
ATOM 1630 N N . LEU A 1 214 ? -17.318 -7.268 14.384 1.00 86.44 214 LEU A N 1
ATOM 1631 C CA . LEU A 1 214 ? -15.911 -7.566 14.649 1.00 86.44 214 LEU A CA 1
ATOM 1632 C C . LEU A 1 214 ? -15.689 -7.936 16.123 1.00 86.44 214 LEU A C 1
ATOM 1634 O O . LEU A 1 214 ? -15.006 -8.920 16.400 1.00 86.44 214 LEU A O 1
ATOM 1638 N N . LEU A 1 215 ? -16.324 -7.229 17.064 1.00 86.38 215 LEU A N 1
ATOM 1639 C CA . LEU A 1 215 ? -16.293 -7.590 18.485 1.00 86.38 215 LEU A CA 1
ATOM 1640 C C . LEU A 1 215 ? -16.930 -8.958 18.747 1.00 86.38 215 LEU A C 1
ATOM 1642 O O . LEU A 1 215 ? -16.324 -9.778 19.431 1.00 86.38 215 LEU A O 1
ATOM 1646 N N . GLY A 1 216 ? -18.103 -9.229 18.169 1.00 83.31 216 GLY A N 1
ATOM 1647 C CA . GLY A 1 216 ? -18.786 -10.513 18.339 1.00 83.31 216 GLY A CA 1
ATOM 1648 C C . GLY A 1 216 ? -18.032 -11.698 17.733 1.00 83.31 216 GLY A C 1
ATOM 1649 O O . GLY A 1 216 ? -18.103 -12.803 18.258 1.00 83.31 216 GLY A O 1
ATOM 1650 N N . TYR A 1 217 ? -17.263 -11.473 16.665 1.00 84.19 217 TYR A N 1
ATOM 1651 C CA . TYR A 1 217 ? -16.348 -12.479 16.125 1.00 84.19 217 TYR A CA 1
ATOM 1652 C C . TYR A 1 217 ? -15.198 -12.799 17.093 1.00 84.19 217 TYR A C 1
ATOM 1654 O O . TYR A 1 217 ? -14.815 -13.958 17.235 1.00 84.19 217 TYR A O 1
ATOM 1662 N N . CYS A 1 218 ? -14.643 -11.781 17.756 1.00 82.62 218 CYS A N 1
ATOM 1663 C CA . CYS A 1 218 ? -13.497 -11.947 18.653 1.00 82.62 218 CYS A CA 1
ATOM 1664 C C . CYS A 1 218 ? -13.882 -12.480 20.034 1.00 82.62 218 CYS A C 1
ATOM 1666 O O . CYS A 1 218 ? -13.076 -13.149 20.677 1.00 82.62 218 CYS A O 1
ATOM 1668 N N . ASP A 1 219 ? -15.090 -12.162 20.492 1.00 80.12 219 ASP A N 1
ATOM 1669 C CA . ASP A 1 219 ? -15.596 -12.523 21.811 1.00 80.12 219 ASP A CA 1
ATOM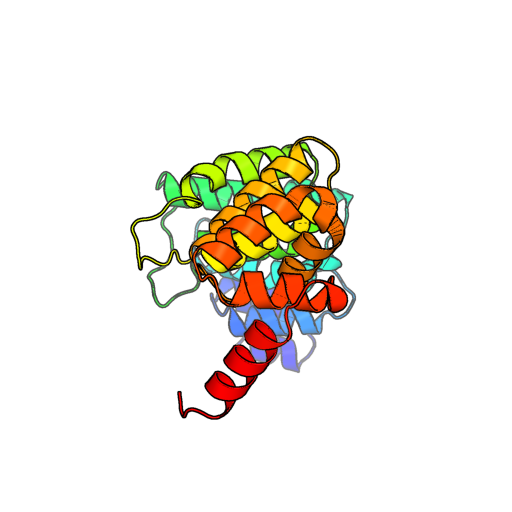 1670 C C . ASP A 1 219 ? -17.081 -12.923 21.722 1.00 80.12 219 ASP A C 1
ATOM 1672 O O . ASP A 1 219 ? -17.973 -12.127 22.039 1.00 80.12 219 ASP A O 1
ATOM 1676 N N . PRO A 1 220 ? -17.373 -14.150 21.244 1.00 71.38 220 PRO A N 1
ATOM 1677 C CA . PRO A 1 220 ? -18.747 -14.594 21.015 1.00 71.38 220 PRO A CA 1
ATOM 1678 C C . PRO A 1 220 ? -19.586 -14.647 22.294 1.00 71.38 220 PRO A C 1
ATOM 1680 O O . PRO A 1 220 ? -20.802 -14.478 22.235 1.00 71.38 220 PRO A O 1
ATOM 1683 N N . GLU A 1 221 ? -18.953 -14.864 23.452 1.00 67.44 221 GLU A N 1
ATOM 1684 C CA . GLU A 1 221 ? -19.648 -14.948 24.742 1.00 67.44 221 GLU A CA 1
ATOM 1685 C C . GLU A 1 221 ? -20.085 -13.577 25.274 1.00 67.44 221 GLU A C 1
ATOM 1687 O O . GLU A 1 221 ? -21.020 -13.496 26.070 1.00 67.44 221 GLU A O 1
ATOM 1692 N N . CYS A 1 222 ? -19.475 -12.490 24.792 1.00 63.88 222 CYS A N 1
ATOM 1693 C CA . CYS A 1 222 ? -19.886 -11.126 25.124 1.00 63.88 222 CYS A CA 1
ATOM 1694 C C . CYS A 1 222 ? -21.075 -10.617 24.289 1.00 63.88 222 CYS A C 1
ATOM 1696 O O . CYS A 1 222 ? -21.587 -9.527 24.557 1.00 63.88 222 CYS A O 1
ATOM 1698 N N . VAL A 1 223 ? -21.542 -11.374 23.289 1.00 64.06 223 VAL A N 1
ATOM 1699 C CA . VAL A 1 223 ? -22.725 -11.007 22.499 1.00 64.06 223 VAL A CA 1
ATOM 1700 C C . VAL A 1 223 ? -23.983 -11.447 23.243 1.00 64.06 223 VAL A C 1
ATOM 1702 O O . VAL A 1 223 ? -24.236 -12.639 23.420 1.00 64.06 223 VAL A O 1
ATOM 1705 N N . SER A 1 224 ? -24.814 -10.490 23.667 1.00 68.44 224 SER A N 1
ATOM 1706 C CA . SER A 1 224 ? -26.097 -10.832 24.284 1.00 68.44 224 SER A CA 1
ATOM 1707 C C . SER A 1 224 ? -26.994 -11.567 23.284 1.00 68.44 224 SER A C 1
ATOM 1709 O O . SER A 1 224 ? -27.011 -11.272 22.086 1.00 68.44 224 SER A O 1
ATOM 1711 N N . ARG A 1 225 ? -27.787 -12.519 23.783 1.00 68.81 225 ARG A N 1
ATOM 1712 C CA . ARG A 1 225 ? -28.724 -13.288 22.952 1.00 68.81 225 ARG A CA 1
ATOM 1713 C C . ARG A 1 225 ? -29.707 -12.382 22.203 1.00 68.81 225 ARG A C 1
ATOM 1715 O O . ARG A 1 225 ? -29.974 -12.612 21.033 1.00 68.81 225 ARG A O 1
ATOM 1722 N N . GLU A 1 226 ? -30.154 -11.304 22.845 1.00 71.88 226 GLU A N 1
ATOM 1723 C CA . GLU A 1 226 ? -31.008 -10.279 22.232 1.00 71.88 226 GLU A CA 1
ATOM 1724 C C . GLU A 1 226 ? -30.319 -9.560 21.061 1.00 71.88 226 GLU A C 1
ATOM 1726 O O . GLU A 1 226 ? -30.942 -9.346 20.022 1.00 71.88 226 GLU A O 1
ATOM 1731 N N . ALA A 1 227 ? -29.029 -9.225 21.182 1.00 70.00 227 ALA A N 1
ATOM 1732 C CA . ALA A 1 227 ? -28.270 -8.600 20.099 1.00 70.00 227 ALA A CA 1
ATOM 1733 C C . ALA A 1 227 ? -28.038 -9.565 18.923 1.00 70.00 227 ALA A C 1
ATOM 1735 O O . ALA A 1 227 ? -28.115 -9.150 17.762 1.00 70.00 227 ALA A O 1
ATOM 1736 N N . ALA A 1 228 ? -27.799 -10.848 19.214 1.00 69.88 228 ALA A N 1
ATOM 1737 C CA . ALA A 1 228 ? -27.677 -11.898 18.205 1.00 69.88 228 ALA A CA 1
ATOM 1738 C C . ALA A 1 228 ? -29.003 -12.133 17.459 1.00 69.88 228 ALA A C 1
ATOM 1740 O O . ALA A 1 228 ? -29.017 -12.182 16.228 1.00 69.88 228 ALA A O 1
ATOM 1741 N N . ASP A 1 229 ? -30.124 -12.191 18.181 1.00 74.06 229 ASP A N 1
ATOM 1742 C CA . ASP A 1 229 ? -31.459 -12.353 17.597 1.00 74.06 229 ASP A CA 1
ATOM 1743 C C . ASP A 1 229 ? -31.850 -11.128 16.747 1.00 74.06 229 ASP A C 1
ATOM 1745 O O . ASP A 1 229 ? -32.332 -11.282 15.624 1.00 74.06 229 ASP A O 1
ATOM 1749 N N . ALA A 1 230 ? -31.547 -9.907 17.207 1.00 75.44 230 ALA A N 1
ATOM 1750 C CA . ALA A 1 230 ? -31.754 -8.679 16.435 1.00 75.44 230 ALA A CA 1
ATOM 1751 C C . ALA A 1 230 ? -30.851 -8.592 15.187 1.00 75.44 230 ALA A C 1
ATOM 1753 O O . ALA A 1 230 ? -31.227 -8.002 14.173 1.00 75.44 230 ALA A O 1
ATOM 1754 N N . ALA A 1 231 ? -29.635 -9.144 15.228 1.00 68.94 231 ALA A N 1
ATOM 1755 C CA . ALA A 1 231 ? -28.782 -9.271 14.044 1.00 68.94 231 ALA A CA 1
ATOM 1756 C C . ALA A 1 231 ? -29.334 -10.302 13.046 1.00 68.94 231 ALA A C 1
ATOM 1758 O O . ALA A 1 231 ? -29.387 -10.022 11.850 1.00 68.94 231 ALA A O 1
ATOM 1759 N N . SER A 1 232 ? -29.808 -11.449 13.538 1.00 74.62 232 SER A N 1
ATOM 1760 C CA . SER A 1 232 ? -30.424 -12.509 12.732 1.00 74.62 232 SER A CA 1
ATOM 1761 C C . SER A 1 232 ? -31.701 -12.039 12.023 1.00 74.62 232 SER A C 1
ATOM 1763 O O . SER A 1 232 ? -31.864 -12.256 10.823 1.00 74.62 232 SER A O 1
ATOM 1765 N N . GLN A 1 233 ? -32.574 -11.312 12.729 1.00 76.56 233 GLN A N 1
ATOM 1766 C CA . GLN A 1 233 ? -33.788 -10.734 12.141 1.00 76.56 233 GLN A CA 1
ATOM 1767 C C . GLN A 1 233 ? -33.473 -9.757 11.004 1.00 76.56 233 GLN A C 1
ATOM 1769 O O . GLN A 1 233 ? -34.107 -9.826 9.956 1.00 76.56 233 GLN A O 1
ATOM 1774 N N . ARG A 1 234 ? -32.439 -8.921 11.157 1.00 76.06 234 ARG A N 1
ATOM 1775 C CA . ARG A 1 234 ? -31.991 -7.997 10.101 1.00 76.06 234 ARG A CA 1
ATOM 1776 C C . ARG A 1 234 ? -31.483 -8.708 8.846 1.00 76.06 234 ARG A C 1
ATOM 1778 O O . ARG A 1 234 ? -31.687 -8.198 7.757 1.00 76.06 234 ARG A O 1
ATOM 1785 N N . LEU A 1 235 ? -30.847 -9.876 8.975 1.00 72.06 235 LEU A N 1
ATOM 1786 C CA . LEU A 1 235 ? -30.412 -10.679 7.819 1.00 72.06 235 LEU A CA 1
ATOM 1787 C C . LEU A 1 235 ? -31.589 -11.292 7.042 1.00 72.06 235 LEU A C 1
ATOM 1789 O O . LEU A 1 235 ? -31.421 -11.692 5.893 1.00 72.06 235 LEU A O 1
ATOM 1793 N N . CYS A 1 236 ? -32.763 -11.385 7.670 1.00 74.44 236 CYS A N 1
ATOM 1794 C CA . CYS A 1 236 ? -33.987 -11.883 7.046 1.00 74.44 236 CYS A CA 1
ATOM 1795 C C . CYS A 1 236 ? -34.808 -10.772 6.368 1.00 74.44 236 CYS A C 1
ATOM 1797 O O . CYS A 1 236 ? -35.771 -11.080 5.663 1.00 74.44 236 CYS A O 1
ATOM 1799 N N . GLU A 1 237 ? -34.454 -9.501 6.572 1.00 66.75 237 GLU A N 1
ATOM 1800 C CA . GLU A 1 237 ? -35.066 -8.370 5.877 1.00 66.75 237 GLU A CA 1
ATOM 1801 C C . GLU A 1 237 ? -34.336 -8.122 4.547 1.00 66.75 237 GLU A C 1
ATOM 1803 O O . GLU A 1 237 ? -33.103 -8.137 4.510 1.00 66.75 237 GLU A O 1
ATOM 1808 N N . PRO A 1 238 ? -35.059 -7.912 3.432 1.00 50.09 238 PRO A N 1
ATOM 1809 C CA . PRO A 1 238 ? -34.421 -7.607 2.160 1.00 50.09 238 PRO A CA 1
ATOM 1810 C C . PRO A 1 238 ? -33.745 -6.231 2.226 1.00 50.09 238 PRO A C 1
ATOM 1812 O O . PRO A 1 238 ? -34.391 -5.236 2.555 1.00 50.09 238 PRO A O 1
ATOM 1815 N N . THR A 1 239 ? -32.446 -6.203 1.917 1.00 49.91 239 THR A N 1
ATOM 1816 C CA . THR A 1 239 ? -31.630 -4.992 1.712 1.00 49.91 239 THR A CA 1
ATOM 1817 C C . THR A 1 239 ? -32.031 -4.213 0.474 1.00 49.91 239 THR A C 1
ATOM 1819 O O . THR A 1 239 ? -32.230 -4.871 -0.574 1.00 49.91 239 THR A O 1
#

Mean predicted aligned error: 6.03 Å

Secondary structure (DSSP, 8-state):
-HHHHHHHTT-HHHHHHHHHHHT-HHHHHHHHHHTTT-----HHHHT-SSHHHHHHHHHHHHHTTTTS-HHHHHHHHHHHHHHHHHHHHTSSPPPPTTS--HHHHHHHHHHHHTTT--HHHHHHHHHHHHTTS---TT---TTHHHHHHHHHHHHHH--THHHHHHHHHHHHHHHTT-S---HHHHHHHHHTHHHHHHHHHHHHHTT-HHHHHHHHHH-GGGS-HHHHHHHHHHHTS--

Radius of gyration: 20.41 Å; Cα contacts (8 Å, |Δi|>4): 310; chains: 1; bounding box: 54×36×54 Å

Sequence (239 aa):
MLGEMYRITDELPLAAYYSIGGGDYEEARKVAVAFGDVYHDVKESMKSPLSWVAACAFEFATEQADLIPDGQLDVVVDLALSAVDDAFSGARLDSPVLSPQMYLSAYELIAALAKRLTATHARTLLDMLADKVEVEQHRYRRTDESHVQIAAGIATAQVGELQAVALDQLLGLFARASHDFGPSARNALIRNLDQTRERLQALAADGHREAAALLGYCDPECVSREAADAASQRLCEPT

pLDDT: mean 89.91, std 9.74, range [49.91, 98.44]

Solvent-accessible surface area (backbone atoms only — not comparable to full-atom values): 12672 Å² total; per-residue (Å²): 110,70,16,58,53,25,44,77,70,69,40,49,73,60,11,38,52,42,11,17,70,67,46,37,39,72,56,13,32,54,41,34,53,68,47,62,93,53,71,75,92,46,67,72,40,48,67,41,87,50,25,38,27,16,10,14,26,26,39,20,45,34,61,36,41,87,54,56,51,76,94,48,42,66,61,55,51,51,52,30,52,48,45,36,48,27,43,76,74,57,80,34,67,64,39,59,94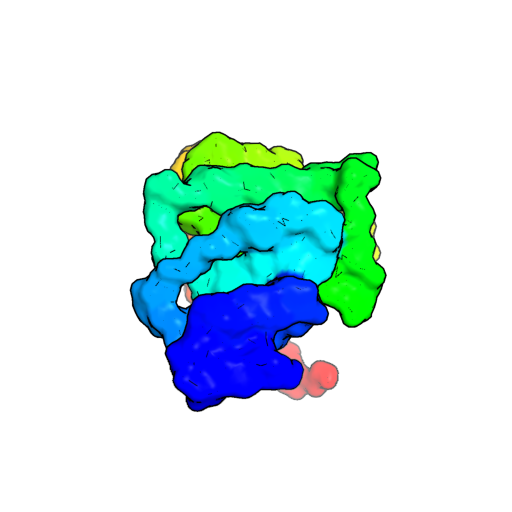,94,44,64,32,26,45,57,27,21,42,45,28,49,21,62,34,20,57,72,54,51,73,68,58,48,49,55,50,50,63,75,43,52,79,67,40,65,67,65,87,98,60,76,59,97,54,38,61,34,47,43,41,26,23,22,22,31,35,66,58,45,69,68,67,61,16,53,52,20,46,52,46,38,48,41,36,54,75,68,62,54,51,89,75,50,73,65,39,50,48,35,48,62,77,38,34,93,81,41,44,69,61,36,49,51,40,28,74,75,62,36,63,67,38,43,51,54,48,36,72,77,38,59,86,78,49,51,69,68,59,52,50,57,50,53,54,55,72,72,48,90,129